Protein AF-A0A9N9R2M4-F1 (afdb_monomer)

Radius of gyration: 38.66 Å; Cα contacts (8 Å, |Δi|>4): 227; chains: 1; bounding box: 104×127×70 Å

Foldseek 3Di:
DCCLPPNADDPVVVVPVDQPCVPPNDCVVPVPDDPVVVVVVSVVVSVVRNVCHPPDSVRVVVVVCVVQVVDPLRQWDWDFWQKPDPPTGTWIWTQDLQATFTADPPPRHTPDGAGLVQFDDWADDPQWIWTWGHDPDPPDDTDIITIHDHPVVRVVVVVSSVVSNVVVVVVPDPDDPPPDPPPPPDDDDDDDDDDDDDDDDDDDDDDDDDDDDDDDDDDDDDDDDDDDDDDDDDPDPDDDDDDDDDDDDDDDDDDDDDDDDDDDDDDDDDDDDDDDDDDDDDDDD

Mean predicted aligned error: 19.37 Å

pLDDT: mean 70.03, std 27.32, range [25.38, 98.38]

Organism: NCBI:txid40085

Structure (mmCIF, N/CA/C/O backbone):
data_AF-A0A9N9R2M4-F1
#
_entry.id   AF-A0A9N9R2M4-F1
#
loop_
_atom_site.group_PDB
_atom_site.id
_atom_site.type_symbol
_atom_site.label_atom_id
_atom_site.label_alt_id
_atom_site.label_comp_id
_atom_site.label_asym_id
_atom_site.label_entity_id
_atom_site.label_seq_id
_atom_site.pdbx_PDB_ins_code
_atom_site.Cartn_x
_atom_site.Cartn_y
_atom_site.Cartn_z
_atom_site.occupancy
_atom_site.B_iso_or_equiv
_atom_site.auth_seq_id
_atom_site.auth_comp_id
_atom_site.auth_asym_id
_atom_site.auth_atom_id
_atom_site.pdbx_PDB_model_num
ATOM 1 N N . MET A 1 1 ? 8.525 -5.476 -17.421 1.00 86.44 1 MET A N 1
ATOM 2 C CA . MET A 1 1 ? 7.282 -6.134 -17.873 1.00 86.44 1 MET A CA 1
ATOM 3 C C . MET A 1 1 ? 7.315 -6.443 -19.360 1.00 86.44 1 MET A C 1
ATOM 5 O O . MET A 1 1 ? 7.273 -7.620 -19.662 1.00 86.44 1 MET A O 1
ATOM 9 N N . ALA A 1 2 ? 7.507 -5.470 -20.261 1.00 90.06 2 ALA A N 1
ATOM 10 C CA . ALA A 1 2 ? 7.595 -5.737 -21.708 1.00 90.06 2 ALA A CA 1
ATOM 11 C C . ALA A 1 2 ? 8.578 -6.868 -22.082 1.00 90.06 2 ALA A C 1
ATOM 13 O O . ALA A 1 2 ? 8.186 -7.807 -22.757 1.00 90.06 2 ALA A O 1
ATOM 14 N N . GLN A 1 3 ? 9.799 -6.847 -21.536 1.00 92.69 3 GLN A N 1
ATOM 15 C CA . GLN A 1 3 ? 10.787 -7.919 -21.734 1.00 92.69 3 GLN A CA 1
ATOM 16 C C . GLN A 1 3 ? 10.328 -9.302 -21.231 1.00 92.69 3 GLN A C 1
ATOM 18 O O . GLN A 1 3 ? 10.695 -10.315 -21.810 1.00 92.69 3 GLN A O 1
ATOM 23 N N . LEU A 1 4 ? 9.546 -9.357 -20.146 1.00 91.94 4 LEU A N 1
ATOM 24 C CA . LEU A 1 4 ? 9.047 -10.621 -19.584 1.00 91.94 4 LEU A CA 1
ATOM 25 C C . LEU A 1 4 ? 7.916 -11.216 -20.427 1.00 91.94 4 LEU A C 1
ATOM 27 O O . LEU A 1 4 ? 7.805 -12.431 -20.509 1.00 91.94 4 LEU A O 1
ATOM 31 N N . ASP A 1 5 ? 7.082 -10.354 -21.007 1.00 89.69 5 ASP A N 1
ATOM 32 C CA . ASP A 1 5 ? 5.879 -10.736 -21.750 1.00 89.69 5 ASP A CA 1
ATOM 33 C C . ASP A 1 5 ? 6.174 -10.994 -23.236 1.00 89.69 5 ASP A C 1
ATOM 35 O O . ASP A 1 5 ? 5.707 -11.964 -23.821 1.00 89.69 5 ASP A O 1
ATOM 39 N N . MET A 1 6 ? 6.995 -10.138 -23.847 1.00 89.19 6 MET A N 1
ATOM 40 C CA . MET A 1 6 ? 7.230 -10.112 -25.296 1.00 89.19 6 MET A CA 1
ATOM 41 C C . MET A 1 6 ? 8.669 -10.474 -25.692 1.00 89.19 6 MET A C 1
ATOM 43 O O . MET A 1 6 ? 8.982 -10.503 -26.881 1.00 89.19 6 MET A O 1
ATOM 47 N N . GLY A 1 7 ? 9.554 -10.740 -24.725 1.00 89.12 7 GLY A N 1
ATOM 48 C CA . GLY A 1 7 ? 10.964 -11.037 -24.983 1.00 89.12 7 GLY A CA 1
ATOM 49 C C . GLY A 1 7 ? 11.765 -9.821 -25.453 1.00 89.12 7 GLY A C 1
ATOM 50 O O . GLY A 1 7 ? 11.421 -8.677 -25.149 1.00 89.12 7 GLY A O 1
ATOM 51 N N . ASP A 1 8 ? 12.858 -10.072 -26.175 1.00 90.19 8 ASP A N 1
ATOM 52 C CA . ASP A 1 8 ? 13.742 -9.024 -26.688 1.00 90.19 8 ASP A CA 1
ATOM 53 C C . ASP A 1 8 ? 13.010 -8.067 -27.638 1.00 90.19 8 ASP A C 1
ATOM 55 O O . ASP A 1 8 ? 12.239 -8.470 -28.512 1.00 90.19 8 ASP A O 1
ATOM 59 N N . TYR A 1 9 ? 13.318 -6.775 -27.513 1.00 85.75 9 TYR A N 1
ATOM 60 C CA . TYR A 1 9 ? 12.831 -5.785 -28.463 1.00 85.75 9 TYR A CA 1
ATOM 61 C C . TYR A 1 9 ? 13.362 -6.075 -29.878 1.00 85.75 9 TYR A C 1
ATOM 63 O O . TYR A 1 9 ? 14.575 -6.119 -30.109 1.00 85.75 9 TYR A O 1
ATOM 71 N N . ALA A 1 10 ? 12.444 -6.190 -30.836 1.00 81.12 10 ALA A N 1
ATOM 72 C CA . ALA A 1 10 ? 12.726 -6.238 -32.264 1.00 81.12 10 ALA A CA 1
ATOM 73 C C . ALA A 1 10 ? 11.937 -5.125 -32.964 1.00 81.12 10 ALA A C 1
ATOM 75 O O . ALA A 1 10 ? 10.758 -4.925 -32.684 1.00 81.12 10 ALA A O 1
ATOM 76 N N . SER A 1 11 ? 12.556 -4.411 -33.904 1.00 66.56 11 SER A N 1
ATOM 77 C CA . SER A 1 11 ? 11.875 -3.375 -34.699 1.00 66.56 11 SER A CA 1
ATOM 78 C C . SER A 1 11 ? 10.707 -3.931 -35.527 1.00 66.56 11 SER A C 1
ATOM 80 O O . SER A 1 11 ? 9.770 -3.197 -35.834 1.00 66.56 11 SER A O 1
ATOM 82 N N . THR A 1 12 ? 10.725 -5.234 -35.825 1.00 58.22 12 THR A N 1
ATOM 83 C CA . THR A 1 12 ? 9.660 -5.992 -36.503 1.00 58.22 12 THR A CA 1
ATOM 84 C C . THR A 1 12 ? 8.526 -6.443 -35.572 1.00 58.22 12 THR A C 1
ATOM 86 O O . THR A 1 12 ? 7.454 -6.797 -36.056 1.00 58.22 12 THR A O 1
ATOM 89 N N . ASN A 1 13 ? 8.707 -6.371 -34.244 1.00 52.78 13 ASN A N 1
ATOM 90 C CA . ASN A 1 13 ? 7.651 -6.621 -33.246 1.00 52.78 13 ASN A CA 1
ATOM 91 C C . ASN A 1 13 ? 6.625 -5.470 -33.158 1.00 52.78 13 ASN A C 1
ATOM 93 O O . ASN A 1 13 ? 5.712 -5.497 -32.334 1.00 52.78 13 ASN A O 1
ATOM 97 N N . SER A 1 14 ? 6.722 -4.490 -34.061 1.00 50.97 14 SER A N 1
ATOM 98 C CA . SER A 1 14 ? 5.674 -3.511 -34.374 1.00 50.97 14 SER A CA 1
ATOM 99 C C . SER A 1 14 ? 4.365 -4.151 -34.874 1.00 50.97 14 SER A C 1
ATOM 101 O O . SER A 1 14 ? 3.356 -3.463 -34.968 1.00 50.97 14 SER A O 1
ATOM 103 N N . GLN A 1 15 ? 4.347 -5.472 -35.108 1.00 48.88 15 GLN A N 1
ATOM 104 C CA . GLN A 1 15 ? 3.138 -6.297 -35.270 1.00 48.88 15 GLN A CA 1
ATOM 105 C C . GLN A 1 15 ? 2.166 -6.197 -34.081 1.00 48.88 15 GLN A C 1
ATOM 107 O O . GLN A 1 15 ? 0.977 -6.484 -34.226 1.00 48.88 15 GLN A O 1
ATOM 112 N N . HIS A 1 16 ? 2.636 -5.783 -32.899 1.00 54.56 16 HIS A N 1
ATOM 113 C CA . HIS A 1 16 ? 1.730 -5.480 -31.802 1.00 54.56 16 HIS A CA 1
ATOM 114 C C . HIS A 1 16 ? 1.118 -4.085 -31.994 1.00 54.56 16 HIS A C 1
ATOM 116 O O . HIS A 1 16 ? 1.682 -3.085 -31.561 1.00 54.56 16 HIS A O 1
ATOM 122 N N . ASN A 1 17 ? -0.054 -4.028 -32.636 1.00 56.88 17 ASN A N 1
ATOM 123 C CA . ASN A 1 17 ? -0.798 -2.809 -33.005 1.00 56.88 17 ASN A CA 1
ATOM 124 C C . ASN A 1 17 ? -1.173 -1.856 -31.840 1.00 56.88 17 ASN A C 1
ATOM 126 O O . ASN A 1 17 ? -1.903 -0.893 -32.068 1.00 56.88 17 ASN A O 1
ATOM 130 N N . GLN A 1 18 ? -0.738 -2.101 -30.596 1.00 73.19 18 GLN A N 1
ATOM 131 C CA . GLN A 1 18 ? -1.038 -1.228 -29.455 1.00 73.19 18 GLN A CA 1
ATOM 132 C C . GLN A 1 18 ? 0.228 -0.573 -28.879 1.00 73.19 18 GLN A C 1
ATOM 134 O O . GLN A 1 18 ? 1.212 -1.280 -28.641 1.00 73.19 18 GLN A O 1
ATOM 139 N N . PRO A 1 19 ? 0.188 0.740 -28.573 1.00 84.94 19 PRO A N 1
ATOM 140 C CA . PRO A 1 19 ? 1.288 1.457 -27.924 1.00 84.94 19 PRO A CA 1
ATOM 141 C C . PRO A 1 19 ? 1.726 0.810 -26.594 1.00 84.94 19 PRO A C 1
ATOM 143 O O . PRO A 1 19 ? 0.900 0.248 -25.863 1.00 84.94 19 PRO A O 1
ATOM 146 N N . LEU A 1 20 ? 3.017 0.889 -26.240 1.00 88.62 20 LEU A N 1
ATOM 147 C CA . LEU A 1 20 ? 3.560 0.234 -25.041 1.00 88.62 20 LEU A CA 1
ATOM 148 C C . LEU A 1 20 ? 2.944 0.795 -23.763 1.00 88.62 20 LEU A C 1
ATOM 150 O O . LEU A 1 20 ? 2.668 0.037 -22.833 1.00 88.62 20 LEU A O 1
ATOM 154 N N . ALA A 1 21 ? 2.688 2.100 -23.718 1.00 90.50 21 ALA A N 1
ATOM 155 C CA . ALA A 1 21 ? 2.050 2.765 -22.594 1.00 90.50 21 ALA A CA 1
ATOM 156 C C . ALA A 1 21 ? 0.606 2.291 -22.396 1.00 90.50 21 ALA A C 1
ATOM 158 O O . ALA A 1 21 ? 0.100 2.312 -21.276 1.00 90.50 21 ALA A O 1
ATOM 159 N N . HIS A 1 22 ? -0.064 1.796 -23.440 1.00 89.44 22 HIS A N 1
ATOM 160 C CA . HIS A 1 22 ? -1.390 1.207 -23.272 1.00 89.44 22 HIS A CA 1
ATOM 161 C C . HIS A 1 22 ? -1.338 -0.095 -22.459 1.00 89.44 22 HIS A C 1
ATOM 163 O O . HIS A 1 22 ? -2.247 -0.360 -21.674 1.00 89.44 22 HIS A O 1
ATOM 169 N N . ARG A 1 23 ? -0.270 -0.887 -22.623 1.00 90.31 23 ARG A N 1
ATOM 170 C CA . ARG A 1 23 ? -0.096 -2.190 -21.959 1.00 90.31 23 ARG A CA 1
ATOM 171 C C . ARG A 1 23 ? 0.656 -2.125 -20.634 1.00 90.31 23 ARG A C 1
ATOM 173 O O . ARG A 1 23 ? 0.296 -2.821 -19.692 1.00 90.31 23 ARG A O 1
ATOM 180 N N . PHE A 1 24 ? 1.724 -1.337 -20.569 1.00 92.12 24 PHE A N 1
ATOM 181 C CA . PHE A 1 24 ? 2.709 -1.402 -19.484 1.00 92.12 24 PHE A CA 1
ATOM 182 C C . PHE A 1 24 ? 2.784 -0.128 -18.647 1.00 92.12 24 PHE A C 1
ATOM 184 O O . PHE A 1 24 ? 3.629 -0.044 -17.754 1.00 92.12 24 PHE A O 1
ATOM 191 N N . TYR A 1 25 ? 1.912 0.849 -18.908 1.00 93.19 25 TYR A N 1
ATOM 192 C CA . TYR A 1 25 ? 1.845 2.089 -18.147 1.00 93.19 25 TYR A CA 1
ATOM 193 C C . TYR A 1 25 ? 0.453 2.273 -17.520 1.00 93.19 25 TYR A C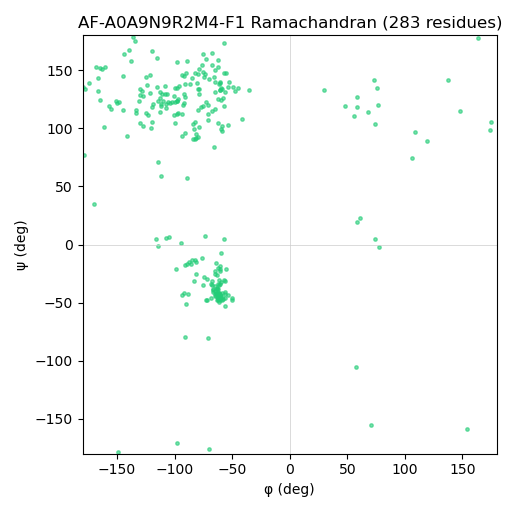 1
ATOM 195 O O . TYR A 1 25 ? -0.560 2.130 -18.211 1.00 93.19 25 TYR A O 1
ATOM 203 N N . PRO A 1 26 ? 0.359 2.570 -16.210 1.00 93.19 26 PRO A N 1
ATOM 204 C CA . PRO A 1 26 ? -0.930 2.674 -15.533 1.00 93.19 26 PRO A CA 1
ATOM 205 C C . PRO A 1 26 ? -1.848 3.731 -16.155 1.00 93.19 26 PRO A C 1
ATOM 207 O O . PRO A 1 26 ? -1.442 4.876 -16.355 1.00 93.19 26 PRO A O 1
ATOM 210 N N . TYR A 1 27 ? -3.121 3.373 -16.372 1.00 92.25 27 TYR A N 1
ATOM 211 C CA . TYR A 1 27 ? -4.128 4.265 -16.965 1.00 92.25 27 TYR A CA 1
ATOM 212 C C . TYR A 1 27 ? -4.187 5.637 -16.279 1.00 92.25 27 TYR A C 1
ATOM 214 O O . TYR A 1 27 ? -4.154 6.663 -16.954 1.00 92.25 27 TYR A O 1
ATOM 222 N N . ARG A 1 28 ? -4.197 5.653 -14.939 1.00 91.19 28 ARG A N 1
ATOM 223 C CA . ARG A 1 28 ? -4.286 6.884 -14.137 1.00 91.19 28 ARG A CA 1
ATOM 224 C C . ARG A 1 28 ? -3.175 7.894 -14.440 1.00 91.19 28 ARG A C 1
ATOM 226 O O . ARG A 1 28 ? -3.428 9.085 -14.346 1.00 91.19 28 ARG A O 1
ATOM 233 N N . TYR A 1 29 ? -1.985 7.435 -14.826 1.00 91.62 29 TYR A N 1
ATOM 234 C CA . TYR A 1 29 ? -0.861 8.319 -15.145 1.00 91.62 29 TYR A CA 1
ATOM 235 C C . TYR A 1 29 ? -0.823 8.755 -16.607 1.00 91.62 29 TYR A C 1
ATOM 237 O O . TYR A 1 29 ? -0.140 9.719 -16.917 1.00 91.62 29 TYR A O 1
ATOM 245 N N . ARG A 1 30 ? -1.550 8.076 -17.504 1.00 93.00 30 ARG A N 1
ATOM 246 C CA . ARG A 1 30 ? -1.661 8.485 -18.915 1.00 93.00 30 ARG A CA 1
ATOM 247 C C . ARG A 1 30 ? -2.933 9.256 -19.248 1.00 93.00 30 ARG A C 1
ATOM 249 O O . ARG A 1 30 ? -2.955 9.936 -20.261 1.00 93.00 30 ARG A O 1
ATOM 256 N N . ALA A 1 31 ? -3.988 9.149 -18.439 1.00 92.06 31 ALA A N 1
ATOM 257 C CA . ALA A 1 31 ? -5.292 9.743 -18.744 1.00 92.06 31 ALA A CA 1
ATOM 258 C C . ALA A 1 31 ? -5.275 11.282 -18.838 1.00 92.06 31 ALA A C 1
ATOM 260 O O . ALA A 1 31 ? -6.114 11.842 -19.533 1.00 92.06 31 ALA A O 1
ATOM 261 N N . GLY A 1 32 ? -4.337 11.948 -18.155 1.00 90.25 32 GLY A N 1
ATOM 262 C CA . GLY A 1 32 ? -4.189 13.408 -18.163 1.00 90.25 32 GLY A CA 1
ATOM 263 C C . GLY A 1 32 ? -3.023 13.938 -19.001 1.00 90.25 32 GLY A C 1
ATOM 264 O O . GLY A 1 32 ? -2.740 15.126 -18.916 1.00 90.25 32 GLY A O 1
ATOM 265 N N . LEU A 1 33 ? -2.326 13.083 -19.756 1.00 94.38 33 LEU A N 1
ATOM 266 C CA . LEU A 1 33 ? -1.173 13.499 -20.559 1.00 94.38 33 LEU A CA 1
ATOM 267 C C . LEU A 1 33 ? -1.612 14.036 -21.921 1.00 94.38 33 LEU A C 1
ATOM 269 O O . LEU A 1 33 ? -2.520 13.500 -22.559 1.00 94.38 33 LEU A O 1
ATOM 273 N N . SER A 1 34 ? -0.909 15.058 -22.396 1.00 95.19 34 SER A N 1
ATOM 274 C CA . SER A 1 34 ? -0.965 15.493 -23.788 1.00 95.19 34 SER A CA 1
ATOM 275 C C . SER A 1 34 ? -0.362 14.438 -24.728 1.00 95.19 34 SER A C 1
ATOM 277 O O . SER A 1 34 ? 0.366 13.532 -24.315 1.00 95.19 34 SER A O 1
ATOM 279 N N . ASN A 1 35 ? -0.636 14.562 -26.030 1.00 92.38 35 ASN A N 1
ATOM 280 C CA . ASN A 1 35 ? -0.075 13.651 -27.034 1.00 92.38 35 ASN A CA 1
ATOM 281 C C . ASN A 1 35 ? 1.462 13.672 -27.066 1.00 92.38 35 ASN A C 1
ATOM 283 O O . ASN A 1 35 ? 2.069 12.640 -27.347 1.00 92.38 35 ASN A O 1
ATOM 287 N N . GLU A 1 36 ? 2.081 14.819 -26.779 1.00 95.31 36 GLU A N 1
ATOM 288 C CA . GLU A 1 36 ? 3.541 14.949 -26.749 1.00 95.31 36 GLU A CA 1
ATOM 289 C C . GLU A 1 36 ? 4.136 14.231 -25.534 1.00 95.31 36 GLU A C 1
ATOM 291 O O . GLU A 1 36 ? 5.013 13.383 -25.677 1.00 95.31 36 GLU A O 1
ATOM 296 N N . GLU A 1 37 ? 3.575 14.452 -24.345 1.00 95.81 37 GLU A N 1
ATOM 297 C CA . GLU A 1 37 ? 4.006 13.748 -23.131 1.00 95.81 37 GLU A CA 1
ATOM 298 C C . GLU A 1 37 ? 3.804 12.231 -23.246 1.00 95.81 37 GLU A C 1
ATOM 300 O O . GLU A 1 37 ? 4.611 11.443 -22.748 1.00 95.81 37 GLU A O 1
ATOM 305 N N . LEU A 1 38 ? 2.743 11.795 -23.930 1.00 94.00 38 LEU A N 1
ATOM 306 C CA . LEU A 1 38 ? 2.509 10.378 -24.187 1.00 94.00 38 LEU A CA 1
ATOM 307 C C . LEU A 1 38 ? 3.573 9.791 -25.127 1.00 94.00 38 LEU A C 1
ATOM 309 O O . LEU A 1 38 ? 4.043 8.679 -24.878 1.00 94.00 38 LEU A O 1
ATOM 313 N N . ARG A 1 39 ? 4.008 10.531 -26.158 1.00 93.12 39 ARG A N 1
ATOM 314 C CA . ARG A 1 39 ? 5.136 10.127 -27.018 1.00 93.12 39 ARG A CA 1
ATOM 315 C C . ARG A 1 39 ? 6.441 10.023 -26.233 1.00 93.12 39 ARG A C 1
ATOM 317 O O . ARG A 1 39 ? 7.162 9.040 -26.403 1.00 93.12 39 ARG A O 1
ATOM 324 N N . ASP A 1 40 ? 6.701 10.958 -25.326 1.00 95.31 40 ASP A N 1
ATOM 325 C CA . ASP A 1 40 ? 7.867 10.902 -24.439 1.00 95.31 40 ASP A CA 1
ATOM 326 C C . ASP A 1 40 ? 7.848 9.666 -23.532 1.00 95.31 40 ASP A C 1
ATOM 328 O O . ASP A 1 40 ? 8.880 9.022 -23.316 1.00 95.31 40 ASP A O 1
ATOM 332 N N . VAL A 1 41 ? 6.682 9.314 -22.981 1.00 94.75 41 VAL A N 1
ATOM 333 C CA . VAL A 1 41 ? 6.513 8.099 -22.170 1.00 94.75 41 VAL A CA 1
ATOM 334 C C . VAL A 1 41 ? 6.760 6.847 -23.012 1.00 94.75 41 VAL A C 1
ATOM 336 O O . VAL A 1 41 ? 7.483 5.955 -22.564 1.00 94.75 41 VAL A O 1
ATOM 339 N N . GLU A 1 42 ? 6.218 6.780 -24.228 1.00 93.12 42 GLU A N 1
ATOM 340 C CA . GLU A 1 42 ? 6.457 5.677 -25.169 1.00 93.12 42 GLU A CA 1
ATOM 341 C C . GLU A 1 42 ? 7.948 5.502 -25.485 1.00 93.12 42 GLU A C 1
ATOM 343 O O . GLU A 1 42 ? 8.471 4.387 -25.412 1.00 93.12 42 GLU A O 1
ATOM 348 N N . GLU A 1 43 ? 8.657 6.595 -25.779 1.00 93.69 43 GLU A N 1
ATOM 349 C CA . GLU A 1 43 ? 10.097 6.563 -26.049 1.00 93.69 43 GLU A CA 1
ATOM 350 C C . GLU A 1 43 ? 10.884 6.070 -24.832 1.00 93.69 43 GLU A C 1
ATOM 352 O O . GLU A 1 43 ? 11.721 5.170 -24.938 1.00 93.69 43 GLU A O 1
ATOM 357 N N . LYS A 1 44 ? 10.575 6.594 -23.639 1.00 94.88 44 LYS A N 1
ATOM 358 C CA . LYS A 1 44 ? 11.216 6.167 -22.387 1.00 94.88 44 LYS A CA 1
ATOM 359 C C . LYS A 1 44 ? 10.979 4.682 -22.118 1.00 94.88 44 LYS A C 1
ATOM 361 O O . LYS A 1 44 ? 11.920 3.973 -21.754 1.00 94.88 44 LYS A O 1
ATOM 366 N N . LEU A 1 45 ? 9.754 4.190 -22.313 1.00 94.25 45 LEU A N 1
ATOM 367 C CA . LEU A 1 45 ? 9.424 2.770 -22.158 1.00 94.25 45 LEU A CA 1
ATOM 368 C C . LEU A 1 45 ? 10.202 1.906 -23.152 1.00 94.25 45 LEU A C 1
ATOM 370 O O . LEU A 1 45 ? 10.785 0.895 -22.753 1.00 94.25 45 LEU A O 1
ATOM 374 N N . ARG A 1 46 ? 10.264 2.322 -24.420 1.00 92.56 46 ARG A N 1
ATOM 375 C CA . ARG A 1 46 ? 11.002 1.611 -25.467 1.00 92.56 46 ARG A CA 1
ATOM 376 C C . ARG A 1 46 ? 12.496 1.568 -25.175 1.00 92.56 46 ARG A C 1
ATOM 378 O O . ARG A 1 46 ? 13.089 0.494 -25.209 1.00 92.56 46 ARG A O 1
ATOM 385 N N . SER A 1 47 ? 13.089 2.702 -24.814 1.00 94.44 47 SER A N 1
ATOM 386 C CA . SER A 1 47 ? 14.499 2.804 -24.431 1.00 94.44 47 SER A CA 1
ATOM 387 C C . SER A 1 47 ? 14.837 1.860 -23.269 1.00 94.44 47 SER A C 1
ATOM 389 O O . SER A 1 47 ? 15.799 1.092 -23.337 1.00 94.44 47 SER A O 1
ATOM 391 N N . LYS A 1 48 ? 13.992 1.826 -22.226 1.00 94.62 48 LYS A N 1
ATOM 392 C CA . LYS A 1 48 ? 14.156 0.893 -21.099 1.00 94.62 48 LYS A CA 1
ATOM 393 C C . LYS A 1 48 ? 14.003 -0.569 -21.513 1.00 94.62 48 LYS A C 1
ATOM 395 O O . LYS A 1 48 ? 14.710 -1.409 -20.965 1.00 94.62 48 LYS A O 1
ATOM 400 N N . TRP A 1 49 ? 13.112 -0.885 -22.451 1.00 94.12 49 TRP A N 1
ATOM 401 C CA . TRP A 1 49 ? 12.957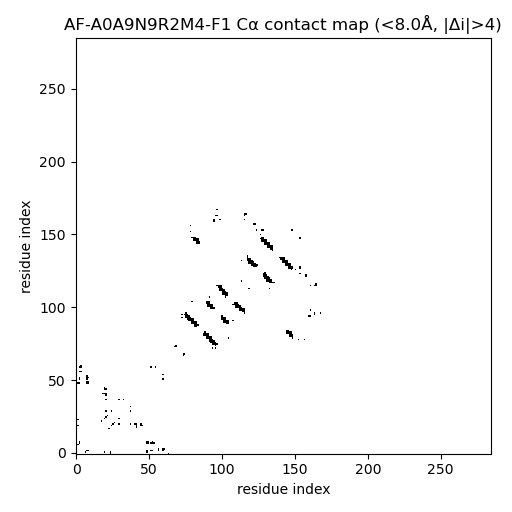 -2.247 -22.960 1.00 94.12 49 TRP A CA 1
ATOM 402 C C . TRP A 1 49 ? 14.186 -2.688 -23.766 1.00 94.12 49 TRP A C 1
ATOM 404 O O . TRP A 1 49 ? 14.743 -3.746 -23.486 1.00 94.12 49 TRP A O 1
ATOM 414 N N . ILE A 1 50 ? 14.690 -1.844 -24.671 1.00 94.19 50 ILE A N 1
ATOM 415 C CA . ILE A 1 50 ? 15.918 -2.108 -25.439 1.00 94.19 50 ILE A CA 1
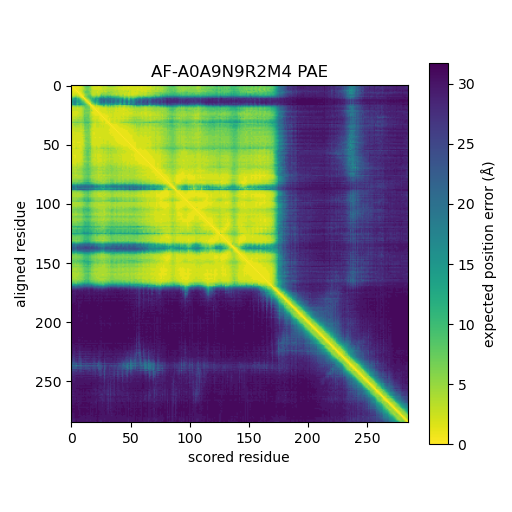ATOM 416 C C . ILE A 1 50 ? 17.109 -2.380 -24.509 1.00 94.19 50 ILE A C 1
ATOM 418 O O . ILE A 1 50 ? 17.883 -3.304 -24.752 1.00 94.19 50 ILE A O 1
ATOM 422 N N . ALA A 1 51 ? 17.234 -1.632 -23.409 1.00 95.19 51 ALA A N 1
ATOM 423 C CA . ALA A 1 51 ? 18.308 -1.816 -22.431 1.00 95.19 51 ALA A CA 1
ATOM 424 C C . ALA A 1 51 ? 18.277 -3.176 -21.697 1.00 95.19 51 ALA A C 1
ATOM 426 O O . ALA A 1 51 ? 19.267 -3.559 -21.072 1.00 95.19 51 ALA A O 1
ATOM 427 N N . LEU A 1 52 ? 17.157 -3.905 -21.751 1.00 95.06 52 LEU A N 1
ATOM 428 C CA . LEU A 1 52 ? 17.004 -5.237 -21.158 1.00 95.06 52 LEU A CA 1
ATOM 429 C C . LEU A 1 52 ? 17.277 -6.379 -22.149 1.00 95.06 52 LEU A C 1
ATOM 431 O O . LEU A 1 52 ? 17.164 -7.541 -21.760 1.00 95.06 52 LEU A O 1
ATOM 435 N N . LYS A 1 53 ? 17.649 -6.075 -23.398 1.00 93.94 53 LYS A N 1
ATOM 436 C CA . LYS A 1 53 ? 17.926 -7.082 -24.426 1.00 93.94 53 LYS A CA 1
ATOM 437 C C . LYS A 1 53 ? 18.958 -8.115 -23.957 1.00 93.94 53 LYS A C 1
ATOM 439 O O . LYS A 1 53 ? 19.983 -7.760 -23.371 1.00 93.94 53 LYS A O 1
ATOM 444 N N . GLY A 1 54 ? 18.691 -9.391 -24.229 1.00 94.25 54 GLY A N 1
ATOM 445 C CA . GLY A 1 54 ? 19.557 -10.512 -23.859 1.00 94.25 54 GLY A CA 1
ATOM 446 C C . GLY A 1 54 ? 19.529 -10.872 -22.369 1.00 94.25 54 GLY A C 1
ATOM 447 O O . GLY A 1 54 ? 20.291 -11.737 -21.936 1.00 94.25 54 GLY A O 1
ATOM 448 N N . ARG A 1 55 ? 18.671 -10.234 -21.559 1.00 96.19 55 ARG A N 1
ATOM 449 C CA . ARG A 1 55 ? 18.439 -10.649 -20.170 1.00 96.19 55 ARG A CA 1
ATOM 450 C C . ARG A 1 55 ? 17.482 -11.832 -20.132 1.00 96.19 55 ARG A C 1
ATOM 452 O O . ARG A 1 55 ? 16.428 -11.811 -20.763 1.00 96.19 55 ARG A O 1
ATOM 459 N N . SER A 1 56 ? 17.839 -12.835 -19.333 1.00 96.00 56 SER A N 1
ATOM 460 C CA . SER A 1 56 ? 16.976 -13.987 -19.074 1.00 96.00 56 SER A CA 1
ATOM 461 C C . SER A 1 56 ? 15.676 -13.566 -18.377 1.00 96.00 56 SER A C 1
ATOM 463 O O . SER A 1 56 ? 15.616 -12.529 -17.705 1.00 96.00 56 SER A O 1
ATOM 465 N N . THR A 1 57 ? 14.637 -14.398 -18.470 1.00 95.19 57 THR A N 1
ATOM 466 C CA . THR A 1 57 ? 13.386 -14.194 -17.721 1.00 95.19 57 THR A CA 1
ATOM 467 C C . THR A 1 57 ? 13.652 -14.106 -16.217 1.00 95.19 57 THR A C 1
ATOM 469 O O . THR A 1 57 ? 13.140 -13.204 -15.557 1.00 95.19 57 THR A O 1
ATOM 472 N N . ALA A 1 58 ? 14.518 -14.972 -15.679 1.00 96.31 58 ALA A N 1
ATOM 473 C CA . ALA A 1 58 ? 14.893 -14.966 -14.265 1.00 96.31 58 ALA A CA 1
ATOM 474 C C . ALA A 1 58 ? 15.570 -13.648 -13.847 1.00 96.31 58 ALA A C 1
ATOM 476 O O . ALA A 1 58 ? 15.226 -13.074 -12.811 1.00 96.31 58 ALA A O 1
ATOM 477 N N . ASP A 1 59 ? 16.473 -13.112 -14.674 1.00 97.12 59 ASP A N 1
ATOM 478 C CA . ASP A 1 59 ? 17.083 -11.804 -14.425 1.00 97.12 59 ASP A CA 1
ATOM 479 C C . ASP A 1 59 ? 16.064 -10.676 -14.474 1.00 97.12 59 ASP A C 1
ATOM 481 O O . ASP A 1 59 ? 16.097 -9.784 -13.631 1.00 97.12 59 ASP A O 1
ATOM 485 N N . CYS A 1 60 ? 15.140 -10.713 -15.431 1.00 96.38 60 CYS A N 1
ATOM 486 C CA . CYS A 1 60 ? 14.099 -9.702 -15.548 1.00 96.38 60 CYS A CA 1
ATOM 487 C C . CYS A 1 60 ? 13.151 -9.716 -14.340 1.00 96.38 60 CYS A C 1
ATOM 489 O O . CYS A 1 60 ? 12.811 -8.647 -13.831 1.00 96.38 60 CYS A O 1
ATOM 491 N N . VAL A 1 61 ? 12.784 -10.900 -13.831 1.00 96.69 61 VAL A N 1
ATOM 492 C CA . VAL A 1 61 ? 12.021 -11.052 -12.579 1.00 96.69 61 VAL A CA 1
ATOM 493 C C . VAL A 1 61 ? 12.819 -10.491 -11.404 1.00 96.69 61 VAL A C 1
ATOM 495 O O . VAL A 1 61 ? 12.302 -9.686 -10.630 1.00 96.69 61 VAL A O 1
ATOM 498 N N . ARG A 1 62 ? 14.105 -10.839 -11.291 1.00 96.25 62 ARG A N 1
ATOM 499 C CA . ARG A 1 62 ? 14.978 -10.333 -10.227 1.00 96.25 62 ARG A CA 1
ATOM 500 C C . ARG A 1 62 ? 15.114 -8.811 -10.286 1.00 96.25 62 ARG A C 1
ATOM 502 O O . ARG A 1 62 ? 15.040 -8.163 -9.245 1.00 96.25 62 ARG A O 1
ATOM 509 N N . ILE A 1 63 ? 15.314 -8.224 -11.465 1.00 95.56 63 ILE A N 1
ATOM 510 C CA . ILE A 1 63 ? 15.374 -6.767 -11.660 1.00 95.56 63 ILE A CA 1
ATOM 511 C C . ILE A 1 63 ? 14.050 -6.130 -11.231 1.00 95.56 63 ILE A C 1
ATOM 513 O O . ILE A 1 63 ? 14.067 -5.177 -10.456 1.00 95.56 63 ILE A O 1
ATOM 517 N N . TYR A 1 64 ? 12.917 -6.686 -11.668 1.00 95.00 64 TYR A N 1
ATOM 518 C CA . TYR A 1 64 ? 11.591 -6.199 -11.293 1.00 95.00 64 TYR A CA 1
ATOM 519 C C . TYR A 1 64 ? 11.409 -6.178 -9.770 1.00 95.00 64 TYR A C 1
ATOM 521 O O . TYR A 1 64 ? 11.159 -5.115 -9.203 1.00 95.00 64 TYR A O 1
ATOM 529 N N . LEU A 1 65 ? 11.663 -7.306 -9.099 1.00 95.56 65 LEU A N 1
ATOM 530 C CA . LEU A 1 65 ? 11.562 -7.417 -7.642 1.00 95.56 65 LEU A CA 1
ATOM 531 C C . LEU A 1 65 ? 12.555 -6.500 -6.903 1.00 95.56 65 LEU A C 1
ATOM 533 O O . LEU A 1 65 ? 12.232 -5.964 -5.845 1.00 95.56 65 LEU A O 1
ATOM 537 N N . ASN A 1 66 ? 13.761 -6.275 -7.446 1.00 95.56 66 ASN A N 1
ATOM 538 C CA . ASN A 1 66 ? 14.724 -5.308 -6.896 1.00 95.56 66 ASN A CA 1
ATOM 539 C C . ASN A 1 66 ? 14.197 -3.870 -6.925 1.00 95.56 66 ASN A C 1
ATOM 541 O O . ASN A 1 66 ? 14.474 -3.098 -6.006 1.00 95.56 66 ASN A O 1
ATOM 545 N N . CYS A 1 67 ? 13.486 -3.494 -7.985 1.00 94.38 67 CYS A N 1
ATOM 546 C CA . CYS A 1 67 ? 12.899 -2.168 -8.102 1.00 94.38 67 CYS A CA 1
ATOM 547 C C . CYS A 1 67 ? 11.695 -2.014 -7.169 1.00 94.38 67 CYS A C 1
ATOM 549 O O . CYS A 1 67 ? 11.625 -1.032 -6.432 1.00 94.38 67 CYS A O 1
ATOM 551 N N . THR A 1 68 ? 10.778 -2.984 -7.171 1.00 94.25 68 THR A N 1
ATOM 552 C CA . THR A 1 68 ? 9.522 -2.889 -6.416 1.00 94.25 68 THR A CA 1
ATOM 553 C C . THR A 1 68 ? 9.718 -3.012 -4.913 1.00 94.25 68 THR A C 1
ATOM 555 O O . THR A 1 68 ? 8.982 -2.371 -4.175 1.00 94.25 68 THR A O 1
ATOM 558 N N . ARG A 1 69 ? 10.733 -3.743 -4.426 1.00 94.62 69 ARG A N 1
ATOM 559 C CA . ARG A 1 69 ? 10.962 -3.867 -2.973 1.00 94.62 69 ARG A CA 1
ATOM 560 C C . ARG A 1 69 ? 11.280 -2.553 -2.264 1.00 94.62 69 ARG A C 1
ATOM 562 O O . ARG A 1 69 ? 11.204 -2.482 -1.048 1.00 94.62 69 ARG A O 1
ATOM 569 N N . LYS A 1 70 ? 11.721 -1.538 -3.014 1.00 93.94 70 LYS A N 1
ATOM 570 C CA . LYS A 1 70 ? 12.032 -0.212 -2.465 1.00 93.94 70 LYS A CA 1
ATOM 571 C C . LYS A 1 70 ? 10.768 0.597 -2.179 1.00 93.94 70 LYS A C 1
ATOM 573 O O . LYS A 1 70 ? 10.863 1.675 -1.603 1.00 93.94 70 LYS A O 1
ATOM 578 N N . TRP A 1 71 ? 9.614 0.137 -2.657 1.00 92.19 71 TRP A N 1
ATOM 579 C CA . TRP A 1 71 ? 8.360 0.851 -2.500 1.00 92.19 71 TRP A CA 1
ATOM 580 C C . TRP A 1 71 ? 7.797 0.592 -1.100 1.00 92.19 71 TRP A C 1
ATOM 582 O O . TRP A 1 71 ? 7.844 -0.550 -0.633 1.00 92.19 71 TRP A O 1
ATOM 592 N N . PRO A 1 72 ? 7.246 1.619 -0.431 1.00 91.69 72 PRO A N 1
ATOM 593 C CA . PRO A 1 72 ? 6.517 1.423 0.813 1.00 91.69 72 PRO A CA 1
ATOM 594 C C . PRO A 1 72 ? 5.425 0.368 0.639 1.00 91.69 72 PRO A C 1
ATOM 596 O O . PRO A 1 72 ? 4.748 0.339 -0.390 1.00 91.69 72 PRO A O 1
ATOM 599 N N . PHE A 1 73 ? 5.256 -0.483 1.651 1.00 93.19 73 PHE A N 1
ATOM 600 C CA . PHE A 1 73 ? 4.235 -1.537 1.664 1.00 93.19 73 PHE A CA 1
ATOM 601 C C . PHE A 1 73 ? 4.385 -2.570 0.535 1.00 93.19 73 PHE A C 1
ATOM 603 O O . PHE A 1 73 ? 3.421 -3.243 0.172 1.00 93.19 73 PHE A O 1
ATOM 610 N N . PHE A 1 74 ? 5.588 -2.727 -0.029 1.00 94.25 74 PHE A N 1
ATOM 611 C CA . PHE A 1 74 ? 5.865 -3.839 -0.930 1.00 94.25 74 PHE A CA 1
ATOM 612 C C . PHE A 1 74 ? 5.574 -5.175 -0.236 1.00 94.25 74 PHE A C 1
ATOM 614 O O . PHE A 1 74 ? 6.012 -5.409 0.886 1.00 94.25 74 PHE A O 1
ATOM 621 N N . GLY A 1 75 ? 4.827 -6.047 -0.915 1.00 94.50 75 GLY A N 1
ATOM 622 C CA . GLY A 1 75 ? 4.398 -7.331 -0.361 1.00 94.50 75 GLY A CA 1
ATOM 623 C C . GLY A 1 75 ? 3.231 -7.242 0.628 1.00 94.50 75 GLY A C 1
ATOM 624 O O . GLY A 1 75 ? 2.767 -8.284 1.079 1.00 94.50 75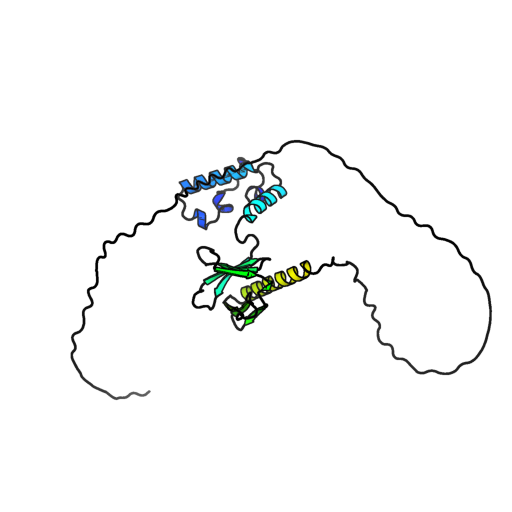 GLY A O 1
ATOM 625 N N . ALA A 1 76 ? 2.724 -6.044 0.939 1.00 97.38 76 ALA A N 1
ATOM 626 C CA . ALA A 1 76 ? 1.532 -5.890 1.763 1.00 97.38 76 ALA A CA 1
ATOM 627 C C . ALA A 1 76 ? 0.249 -6.062 0.938 1.00 97.38 76 ALA A C 1
ATOM 629 O O . ALA A 1 76 ? 0.169 -5.654 -0.225 1.00 97.38 76 ALA A O 1
ATOM 630 N N . THR A 1 77 ? -0.788 -6.599 1.575 1.00 98.06 77 THR A N 1
ATOM 631 C CA . THR A 1 77 ? -2.148 -6.625 1.024 1.00 98.06 77 THR A CA 1
ATOM 632 C C . THR A 1 77 ? -2.908 -5.393 1.502 1.00 98.06 77 THR A C 1
ATOM 634 O O . THR A 1 77 ? -2.910 -5.091 2.696 1.00 98.06 77 THR A O 1
ATOM 637 N N . LEU A 1 78 ? -3.542 -4.666 0.576 1.00 97.62 78 LEU A N 1
ATOM 638 C CA . LEU A 1 78 ? -4.258 -3.422 0.867 1.00 97.62 78 LEU A CA 1
ATOM 639 C C . LEU A 1 78 ? -5.772 -3.642 0.926 1.00 97.62 78 LEU A C 1
ATOM 641 O O . LEU A 1 78 ? -6.393 -4.022 -0.068 1.00 97.62 78 LEU A O 1
ATOM 645 N N . PHE A 1 79 ? -6.381 -3.295 2.058 1.00 97.81 79 PHE A N 1
ATOM 646 C CA . PHE A 1 79 ? -7.832 -3.266 2.227 1.00 97.81 79 PHE A CA 1
ATOM 647 C C . PHE A 1 79 ? -8.303 -1.826 2.385 1.00 97.81 79 PHE A C 1
ATOM 649 O O . PHE A 1 79 ? -7.930 -1.146 3.336 1.00 97.81 79 PHE A O 1
ATOM 656 N N . GLN A 1 80 ? -9.156 -1.355 1.477 1.00 97.19 80 GLN A N 1
ATOM 657 C CA . GLN A 1 80 ? -9.872 -0.102 1.695 1.00 97.19 80 GLN A CA 1
ATOM 658 C C . GLN A 1 80 ? -11.012 -0.364 2.675 1.00 97.19 80 GLN A C 1
ATOM 660 O O . GLN A 1 80 ? -11.901 -1.164 2.368 1.00 97.19 80 GLN A O 1
ATOM 665 N N . ALA A 1 81 ? -10.979 0.288 3.832 1.00 96.31 81 ALA A N 1
ATOM 666 C CA . ALA A 1 81 ? -11.908 0.031 4.921 1.00 96.31 81 ALA A CA 1
ATOM 667 C C . ALA A 1 81 ? -12.380 1.327 5.577 1.00 96.31 81 ALA A C 1
ATOM 669 O O . ALA A 1 81 ? -11.701 2.355 5.511 1.00 96.31 81 ALA A O 1
ATOM 670 N N . ARG A 1 82 ? -13.532 1.254 6.249 1.00 95.88 82 ARG A N 1
ATOM 671 C CA . ARG A 1 82 ? -14.008 2.342 7.100 1.00 95.88 82 ARG A CA 1
ATOM 672 C C . ARG A 1 82 ? -13.686 2.032 8.555 1.00 95.88 82 ARG A C 1
ATOM 674 O O . ARG A 1 82 ? -14.149 1.010 9.051 1.00 95.88 82 ARG A O 1
ATOM 681 N N . ILE A 1 83 ? -12.959 2.894 9.254 1.00 94.75 83 ILE A N 1
ATOM 682 C CA . ILE A 1 83 ? -12.793 2.751 10.707 1.00 94.75 83 ILE A CA 1
ATOM 683 C C . ILE A 1 83 ? -13.972 3.462 11.385 1.00 94.75 83 ILE A C 1
ATOM 685 O O . ILE A 1 83 ? -14.426 4.511 10.942 1.00 94.75 83 ILE A O 1
ATOM 689 N N . LYS A 1 84 ? -14.556 2.869 12.429 1.00 92.19 84 LYS A N 1
ATOM 690 C CA . LYS A 1 84 ? -15.625 3.502 13.220 1.00 92.19 84 LYS A CA 1
ATOM 691 C C . LYS A 1 84 ? -15.024 4.308 14.374 1.00 92.19 84 LYS A C 1
ATOM 693 O O . LYS A 1 84 ? -15.334 4.055 15.535 1.00 92.19 84 LYS A O 1
ATOM 698 N N . GLN A 1 85 ? -14.153 5.257 14.039 1.00 85.38 85 GLN A N 1
ATOM 699 C CA . GLN A 1 85 ? -13.593 6.248 14.960 1.00 85.38 85 GLN A CA 1
ATOM 700 C C . GLN A 1 85 ? -13.876 7.655 14.397 1.00 85.38 85 GLN A C 1
ATOM 702 O O . GLN A 1 85 ? -13.939 7.807 13.177 1.00 85.38 85 GLN A O 1
ATOM 707 N N . PRO A 1 86 ? -14.145 8.674 15.234 1.00 73.19 86 PRO A N 1
ATOM 708 C CA . PRO A 1 86 ? -14.636 9.977 14.763 1.00 73.19 86 PRO A CA 1
ATOM 709 C C . PRO A 1 86 ? -13.677 10.711 13.815 1.00 73.19 86 PRO A C 1
ATOM 711 O O . PRO A 1 86 ? -14.113 11.458 12.943 1.00 73.19 86 PRO A O 1
ATOM 714 N N . ASP A 1 87 ? -12.382 10.488 13.994 1.00 77.31 87 ASP A N 1
ATOM 715 C CA . ASP A 1 87 ? -11.254 11.077 13.275 1.00 77.31 87 ASP A CA 1
ATOM 716 C C . ASP A 1 87 ? -10.823 10.265 12.042 1.00 77.31 87 ASP A C 1
ATOM 718 O O . ASP A 1 87 ? -10.173 10.799 11.144 1.00 77.31 87 ASP A O 1
ATOM 722 N N . LEU A 1 88 ? -11.236 8.997 11.950 1.00 79.12 88 LEU A N 1
ATOM 723 C CA . LEU A 1 88 ? -10.878 8.091 10.862 1.00 79.12 88 LEU A CA 1
ATOM 724 C C . LEU A 1 88 ? -12.136 7.622 10.137 1.00 79.12 88 LEU A C 1
ATOM 726 O O . LEU A 1 88 ? -12.865 6.773 10.632 1.00 79.12 88 LEU A O 1
ATOM 730 N N . SER A 1 89 ? -12.393 8.149 8.937 1.00 82.88 89 SER A N 1
ATOM 731 C CA . SER A 1 89 ? -13.518 7.685 8.116 1.00 82.88 89 SER A CA 1
ATOM 732 C C . SER A 1 89 ? -13.089 6.553 7.186 1.00 82.88 89 SER A C 1
ATOM 734 O O . SER A 1 89 ? -13.334 5.393 7.493 1.00 82.88 89 SER A O 1
ATOM 736 N N . MET A 1 90 ? -12.437 6.864 6.068 1.00 94.94 90 MET A N 1
ATOM 737 C CA . MET A 1 90 ? -11.956 5.902 5.077 1.00 94.94 90 MET A CA 1
ATOM 738 C C . MET A 1 90 ? -10.434 5.869 5.062 1.00 94.94 90 MET A C 1
ATOM 740 O O . MET A 1 90 ? -9.788 6.910 4.970 1.00 94.94 90 MET A O 1
ATOM 744 N N . VAL A 1 91 ? -9.876 4.665 5.117 1.00 96.81 91 VAL A N 1
ATOM 745 C CA . VAL A 1 91 ? -8.433 4.423 5.200 1.00 96.81 91 VAL A CA 1
ATOM 746 C C . VAL A 1 91 ? -8.032 3.246 4.317 1.00 96.81 91 VAL A C 1
ATOM 748 O O . VAL A 1 91 ? -8.875 2.453 3.879 1.00 96.81 91 VAL A O 1
ATOM 751 N N . TRP A 1 92 ? -6.729 3.100 4.103 1.00 97.81 92 TRP A N 1
ATOM 752 C CA . TRP A 1 92 ? -6.147 1.834 3.674 1.00 97.81 92 TRP A CA 1
ATOM 753 C C . TRP A 1 92 ? -5.573 1.089 4.874 1.00 97.81 92 TRP A C 1
ATOM 755 O O . TRP A 1 92 ? -4.860 1.666 5.689 1.00 97.81 92 TRP A O 1
ATOM 765 N N . LEU A 1 93 ? -5.850 -0.207 4.958 1.00 98.00 93 LEU A N 1
ATOM 766 C CA . LEU A 1 93 ? -5.161 -1.130 5.849 1.00 98.00 93 LEU A CA 1
ATOM 767 C C . LEU A 1 93 ? -4.131 -1.892 5.021 1.00 98.00 93 LEU A C 1
ATOM 769 O O . LEU A 1 93 ? -4.505 -2.680 4.153 1.00 98.00 93 LEU A O 1
ATOM 773 N N . ALA A 1 94 ? -2.851 -1.641 5.274 1.00 98.38 94 ALA A N 1
ATOM 774 C CA . ALA A 1 94 ? -1.750 -2.401 4.703 1.00 98.38 94 ALA A CA 1
ATOM 775 C C . ALA A 1 94 ? -1.354 -3.514 5.669 1.00 98.38 94 ALA A C 1
ATOM 777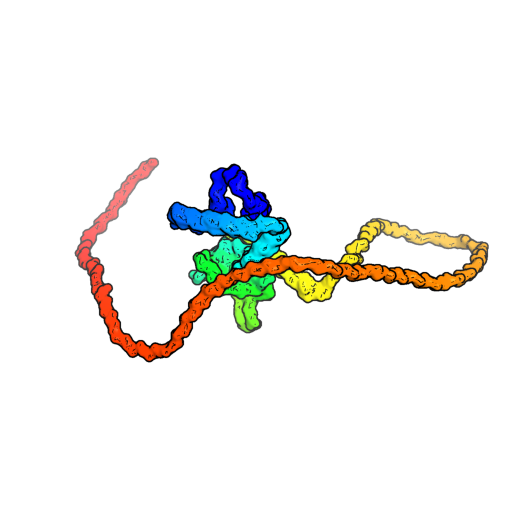 O O . ALA A 1 94 ? -0.851 -3.243 6.758 1.00 98.38 94 ALA A O 1
ATOM 778 N N . VAL A 1 95 ? -1.601 -4.758 5.270 1.00 98.25 95 VAL A N 1
ATOM 779 C CA . VAL A 1 95 ? -1.310 -5.950 6.072 1.00 98.25 95 VAL A CA 1
ATOM 780 C C . VAL A 1 95 ? -0.086 -6.645 5.500 1.00 98.25 95 VAL A C 1
ATOM 782 O O . VAL A 1 95 ? -0.083 -7.012 4.324 1.00 98.25 95 VAL A O 1
ATOM 785 N N . SER A 1 96 ? 0.938 -6.826 6.323 1.00 96.94 96 SER A N 1
ATOM 786 C CA . SER A 1 96 ? 2.174 -7.527 5.978 1.00 96.94 96 SER A CA 1
ATOM 787 C C . SER A 1 96 ? 2.593 -8.471 7.106 1.00 96.94 96 SER A C 1
ATOM 789 O O . SER A 1 96 ? 1.959 -8.533 8.160 1.00 96.94 96 SER A O 1
ATOM 791 N N . GLU A 1 97 ? 3.698 -9.182 6.896 1.00 94.69 97 GLU A N 1
ATOM 792 C CA . GLU A 1 97 ? 4.325 -10.027 7.917 1.00 94.69 97 GLU A CA 1
ATOM 793 C C . GLU A 1 97 ? 4.791 -9.259 9.166 1.00 94.69 97 GLU A C 1
ATOM 795 O O . GLU A 1 97 ? 4.985 -9.864 10.215 1.00 94.69 97 GLU A O 1
ATOM 800 N N . GLU A 1 98 ? 4.945 -7.935 9.080 1.00 93.81 98 GLU A N 1
ATOM 801 C CA . GLU A 1 98 ? 5.308 -7.092 10.225 1.00 93.81 98 GLU A CA 1
ATOM 802 C C . GLU A 1 98 ? 4.082 -6.716 11.074 1.00 93.81 98 GLU A C 1
ATOM 804 O O . GLU A 1 98 ? 4.186 -6.541 12.292 1.00 93.81 98 GLU A O 1
ATOM 809 N N . GLY A 1 99 ? 2.904 -6.587 10.453 1.00 96.12 99 GLY A N 1
ATOM 810 C CA . GLY A 1 99 ? 1.705 -6.110 11.131 1.00 96.12 99 GLY A CA 1
ATOM 811 C C . GLY A 1 99 ? 0.677 -5.450 10.224 1.00 96.12 99 GLY A C 1
ATOM 812 O O . GLY A 1 99 ? 0.634 -5.657 9.011 1.00 96.12 99 GLY A O 1
ATOM 813 N N . VAL A 1 100 ? -0.172 -4.635 10.847 1.00 97.75 100 VAL A N 1
ATOM 814 C CA . VAL A 1 100 ? -1.222 -3.856 10.190 1.00 97.75 100 VAL A CA 1
ATOM 815 C C . VAL A 1 100 ? -0.869 -2.379 10.287 1.00 97.75 100 VAL A C 1
ATOM 817 O O . VAL A 1 100 ? -0.733 -1.828 11.377 1.00 97.75 100 VAL A O 1
ATOM 820 N N . THR A 1 101 ? -0.733 -1.720 9.140 1.00 97.75 101 THR A N 1
ATOM 821 C CA . THR A 1 101 ? -0.523 -0.272 9.059 1.00 97.75 101 THR A CA 1
ATOM 822 C C . THR A 1 101 ? -1.781 0.411 8.542 1.00 97.75 101 THR A C 1
ATOM 824 O O . THR A 1 101 ? -2.313 0.032 7.500 1.00 97.75 101 THR A O 1
ATOM 827 N N . VAL A 1 102 ? -2.238 1.440 9.249 1.00 96.69 102 VAL A N 1
ATOM 828 C CA . VAL A 1 102 ? -3.347 2.302 8.833 1.00 96.69 102 VAL A CA 1
ATOM 829 C C . VAL A 1 102 ? -2.779 3.477 8.049 1.00 96.69 102 VAL A C 1
ATOM 831 O O . VAL A 1 102 ? -1.884 4.171 8.537 1.00 96.69 102 VAL A O 1
ATOM 834 N N . LEU A 1 103 ? -3.293 3.697 6.841 1.00 97.00 103 LEU A N 1
ATOM 835 C CA . LEU A 1 103 ? -2.856 4.762 5.945 1.00 97.00 103 LEU A CA 1
ATOM 836 C C . LEU A 1 103 ? -4.009 5.693 5.586 1.00 97.00 103 LEU A C 1
ATOM 838 O O . LEU A 1 103 ? -5.144 5.256 5.377 1.00 97.00 103 LEU A O 1
ATOM 842 N N . GLU A 1 104 ? -3.689 6.970 5.427 1.00 95.25 104 GLU A N 1
ATOM 843 C CA . GLU A 1 104 ? -4.615 7.950 4.876 1.00 95.25 104 GLU A CA 1
ATOM 844 C C . GLU A 1 104 ? -5.021 7.572 3.442 1.00 95.25 104 GLU A C 1
ATOM 846 O O . GLU A 1 104 ? -4.190 7.167 2.626 1.00 95.25 104 GLU A O 1
ATOM 851 N N . LEU A 1 105 ? -6.309 7.732 3.114 1.00 93.69 105 LEU A N 1
ATOM 852 C CA . LEU A 1 105 ? -6.875 7.282 1.840 1.00 93.69 105 LEU A CA 1
ATOM 853 C C . LEU A 1 105 ? -6.203 7.904 0.605 1.00 93.69 105 LEU A C 1
ATOM 855 O O . LEU A 1 105 ? -6.007 7.211 -0.395 1.00 93.69 105 LEU A O 1
ATOM 859 N N . ALA A 1 106 ? -5.909 9.207 0.659 1.00 92.12 106 ALA A N 1
ATOM 860 C CA . ALA A 1 106 ? -5.425 9.970 -0.489 1.00 92.12 106 ALA A CA 1
ATOM 861 C C . ALA A 1 106 ? -3.896 9.956 -0.602 1.00 92.12 106 ALA A C 1
ATOM 863 O O . ALA A 1 106 ? -3.361 9.645 -1.665 1.00 92.12 106 ALA A O 1
ATOM 864 N N . SER A 1 107 ? -3.195 10.288 0.485 1.00 93.56 107 SER A N 1
ATOM 865 C CA . SER A 1 107 ? -1.736 10.441 0.477 1.00 93.56 107 SER A CA 1
ATOM 866 C C . SER A 1 107 ? -0.978 9.127 0.684 1.00 93.56 107 SER A C 1
ATOM 868 O O . SER A 1 107 ? 0.218 9.074 0.404 1.00 93.56 107 SER A O 1
ATOM 870 N N . MET A 1 108 ? -1.648 8.079 1.187 1.00 94.62 108 MET A N 1
ATOM 871 C CA . MET A 1 108 ? -1.015 6.856 1.702 1.00 94.62 108 MET A CA 1
ATOM 872 C C . MET A 1 108 ? -0.033 7.125 2.861 1.00 94.62 108 MET A C 1
ATOM 874 O O . MET A 1 108 ? 0.820 6.284 3.155 1.00 94.62 108 MET A O 1
ATOM 878 N N . ALA A 1 109 ? -0.135 8.281 3.528 1.00 95.44 109 ALA A N 1
ATOM 879 C CA . ALA A 1 109 ? 0.647 8.596 4.716 1.00 95.44 109 ALA A CA 1
ATOM 880 C C . ALA A 1 109 ? 0.267 7.671 5.875 1.00 95.44 109 ALA A C 1
ATOM 882 O O . ALA A 1 109 ? -0.896 7.305 6.045 1.00 95.44 109 ALA A O 1
ATOM 883 N N . VAL A 1 110 ? 1.259 7.299 6.682 1.00 96.94 110 VAL A N 1
ATOM 884 C CA . VAL A 1 110 ? 1.063 6.419 7.838 1.00 96.94 110 VAL A CA 1
ATOM 885 C C . VAL A 1 110 ? 0.350 7.174 8.952 1.00 96.94 110 VAL A C 1
ATOM 887 O O . VAL A 1 110 ? 0.862 8.177 9.438 1.00 96.94 110 VAL A O 1
ATOM 890 N N . ILE A 1 111 ? -0.793 6.643 9.380 1.00 95.06 111 ILE A N 1
ATOM 891 C CA . ILE A 1 111 ? -1.560 7.118 10.538 1.00 95.06 111 ILE A CA 1
ATOM 892 C C . ILE A 1 111 ? -1.155 6.332 11.788 1.00 95.06 111 ILE A C 1
ATOM 894 O O . ILE A 1 111 ? -0.944 6.909 12.849 1.00 95.06 111 ILE A O 1
ATOM 898 N N . GLY A 1 112 ? -1.005 5.010 11.661 1.00 93.75 112 GLY A N 1
ATOM 899 C CA . GLY A 1 112 ? -0.652 4.137 12.779 1.00 93.75 112 GLY A CA 1
ATOM 900 C C . GLY A 1 112 ? -0.094 2.797 12.315 1.00 93.75 112 GLY A C 1
ATOM 901 O O . GLY A 1 112 ? -0.405 2.335 11.216 1.00 93.75 112 GLY A O 1
ATOM 902 N N . ARG A 1 113 ? 0.746 2.179 13.148 1.00 95.88 113 ARG A N 1
ATOM 903 C CA . ARG A 1 113 ? 1.349 0.861 12.910 1.00 95.88 113 ARG A CA 1
ATOM 904 C C . ARG A 1 113 ? 1.091 -0.033 14.108 1.00 95.88 113 ARG A C 1
ATOM 906 O O . ARG A 1 113 ? 1.418 0.340 15.229 1.00 95.88 113 ARG A O 1
ATOM 913 N N . TYR A 1 114 ? 0.553 -1.215 13.849 1.00 95.69 114 TYR A N 1
ATOM 914 C CA . TYR A 1 114 ? 0.244 -2.206 14.866 1.00 95.69 114 TYR A CA 1
ATOM 915 C C . TYR A 1 114 ? 0.979 -3.496 14.529 1.00 95.69 114 TYR A C 1
ATOM 917 O O . TYR A 1 114 ? 0.682 -4.142 13.522 1.00 95.69 114 TYR A O 1
ATOM 925 N N . ALA A 1 115 ? 1.972 -3.842 15.345 1.00 95.44 115 ALA A N 1
ATOM 926 C CA . ALA A 1 115 ? 2.726 -5.076 15.182 1.00 95.44 115 ALA A CA 1
ATOM 927 C C . ALA A 1 115 ? 1.817 -6.292 15.410 1.00 95.44 115 ALA A C 1
ATOM 929 O O . ALA A 1 115 ? 0.895 -6.251 16.221 1.00 95.44 115 ALA A O 1
ATOM 930 N N . LEU A 1 116 ? 2.107 -7.418 14.755 1.00 95.31 116 LEU A N 1
ATOM 931 C CA . LEU A 1 116 ? 1.313 -8.644 14.940 1.00 95.31 116 LEU A CA 1
ATOM 932 C C . LEU A 1 116 ? 1.228 -9.107 16.404 1.00 95.31 116 LEU A C 1
ATOM 934 O O . LEU A 1 116 ? 0.216 -9.684 16.805 1.00 95.31 116 LEU A O 1
ATOM 938 N N . ASN A 1 117 ? 2.277 -8.844 17.189 1.00 93.81 117 ASN A N 1
ATOM 939 C CA . ASN A 1 117 ? 2.351 -9.209 18.604 1.00 93.81 117 ASN A CA 1
ATOM 940 C C . ASN A 1 117 ? 1.483 -8.328 19.507 1.00 93.81 117 ASN A C 1
ATOM 942 O O . ASN A 1 117 ? 1.051 -8.816 20.543 1.00 93.81 117 ASN A O 1
ATOM 946 N N . SER A 1 118 ? 1.221 -7.071 19.130 1.00 93.94 118 SER A N 1
ATOM 947 C CA . SER A 1 118 ? 0.343 -6.188 19.908 1.00 93.94 118 SER A CA 1
ATOM 948 C C . SER A 1 118 ? -1.130 -6.383 19.564 1.00 93.94 118 SER A C 1
ATOM 950 O O . SER A 1 118 ? -2.005 -5.920 20.281 1.00 93.94 118 SER A O 1
ATOM 952 N N . ILE A 1 119 ? -1.452 -7.081 18.476 1.00 95.25 119 ILE A N 1
ATOM 953 C CA . ILE A 1 119 ? -2.838 -7.410 18.154 1.00 95.25 119 ILE A CA 1
ATOM 954 C C . ILE A 1 119 ? -3.256 -8.596 19.027 1.00 95.25 119 ILE A C 1
ATOM 956 O O . ILE A 1 119 ? -2.929 -9.736 18.704 1.00 95.25 119 ILE A O 1
ATOM 960 N N . GLY A 1 120 ? -4.001 -8.354 20.103 1.00 92.69 120 GLY A N 1
ATOM 961 C CA . GLY A 1 120 ? -4.489 -9.395 21.009 1.00 92.69 120 GLY A CA 1
ATOM 962 C C . GLY A 1 120 ? -5.579 -10.253 20.359 1.00 92.69 120 GLY A C 1
ATOM 963 O O . GLY A 1 120 ? -5.318 -11.347 19.844 1.00 92.69 120 GLY A O 1
ATOM 964 N N . LEU A 1 121 ? -6.812 -9.735 20.346 1.00 92.88 121 LEU A N 1
ATOM 965 C CA . LEU A 1 121 ? -7.986 -10.379 19.746 1.00 92.88 121 LEU A CA 1
ATOM 966 C C . LEU A 1 121 ? -8.400 -9.661 18.463 1.00 92.88 121 LEU A C 1
ATOM 968 O O . LEU A 1 121 ? -8.500 -8.438 18.431 1.00 92.88 121 LEU A O 1
ATOM 972 N N . PHE A 1 122 ? -8.725 -10.416 17.420 1.00 95.69 122 PHE A N 1
ATOM 973 C CA . PHE A 1 122 ? -9.300 -9.868 16.199 1.00 95.69 122 PHE A CA 1
ATOM 974 C C . PHE A 1 122 ? -10.308 -10.846 15.596 1.00 95.69 122 PHE A C 1
ATOM 976 O O . PHE A 1 122 ? -10.134 -12.060 15.686 1.00 95.69 122 PHE A O 1
ATOM 983 N N . GLY A 1 123 ? -11.376 -10.323 14.998 1.00 95.19 123 GLY A N 1
ATOM 984 C CA . GLY A 1 123 ? -12.405 -11.145 14.368 1.00 95.19 123 GLY A CA 1
ATOM 985 C C . GLY A 1 123 ? -13.703 -10.393 14.103 1.00 95.19 123 GLY A C 1
ATOM 986 O O . GLY A 1 123 ? -13.844 -9.218 14.440 1.00 95.19 123 GLY A O 1
ATOM 987 N N . GLY A 1 124 ? -14.659 -11.080 13.481 1.00 93.75 124 GLY A N 1
ATOM 988 C CA . GLY A 1 124 ? -15.974 -10.516 13.185 1.00 93.75 124 GLY A CA 1
ATOM 989 C C . GLY A 1 124 ? -16.771 -10.196 14.453 1.00 93.75 124 GLY A C 1
ATOM 990 O O . GLY A 1 124 ? -16.916 -11.035 15.338 1.00 93.75 124 GLY A O 1
ATOM 991 N N . LEU A 1 125 ? -17.323 -8.989 14.509 1.00 93.81 125 LEU A N 1
ATOM 992 C CA . LEU A 1 125 ? -18.286 -8.523 15.494 1.00 93.81 125 LEU A CA 1
ATOM 993 C C . LEU A 1 125 ? -19.492 -7.945 14.746 1.00 93.81 125 LEU A C 1
ATOM 995 O O . LEU A 1 125 ? -19.449 -6.817 14.259 1.00 93.81 125 LEU A O 1
ATOM 999 N N . GLN A 1 126 ? -20.574 -8.722 14.678 1.00 90.69 126 GLN A N 1
ATOM 1000 C CA . GLN A 1 126 ? -21.779 -8.379 13.918 1.00 90.69 126 GLN A CA 1
ATOM 1001 C C . GLN A 1 126 ? -21.464 -8.127 12.428 1.00 90.69 126 GLN A C 1
ATOM 1003 O O . GLN A 1 126 ? -21.205 -9.084 11.699 1.00 90.69 126 GLN A O 1
ATOM 1008 N N . ASP A 1 127 ? -21.473 -6.867 11.989 1.00 92.44 127 ASP A N 1
ATOM 1009 C CA . ASP A 1 127 ? -21.208 -6.447 10.606 1.00 92.44 127 ASP A CA 1
ATOM 1010 C C . ASP A 1 127 ? -19.839 -5.763 10.443 1.00 92.44 127 ASP A C 1
ATOM 1012 O O . ASP A 1 127 ? -19.518 -5.270 9.362 1.00 92.44 127 ASP A O 1
ATOM 1016 N N . ASP A 1 128 ? -19.029 -5.737 11.502 1.00 95.44 128 ASP A N 1
ATOM 1017 C CA . ASP A 1 128 ? -17.684 -5.170 11.500 1.00 95.44 128 ASP A CA 1
ATOM 1018 C C . ASP A 1 128 ? -16.641 -6.230 11.861 1.00 95.44 128 ASP A C 1
ATOM 1020 O O . ASP A 1 128 ? -16.944 -7.294 12.394 1.00 95.44 128 ASP A O 1
ATOM 1024 N N . LEU A 1 129 ? -15.378 -5.911 11.621 1.00 96.50 129 LEU A N 1
ATOM 1025 C CA . LEU A 1 129 ? -14.234 -6.587 12.202 1.00 96.50 129 LEU A CA 1
ATOM 1026 C C . LEU A 1 129 ? -13.763 -5.778 13.411 1.00 96.50 129 LEU A C 1
ATOM 1028 O O . LEU A 1 129 ? -13.487 -4.585 13.310 1.00 96.50 129 LEU A O 1
ATOM 1032 N N . MET A 1 130 ? -13.671 -6.427 14.563 1.00 96.62 130 MET A N 1
ATOM 1033 C CA . MET A 1 130 ? -13.086 -5.857 15.766 1.00 96.62 130 MET A CA 1
ATOM 1034 C C . MET A 1 130 ? -11.628 -6.288 15.866 1.00 96.62 130 MET A C 1
ATOM 1036 O O . MET A 1 130 ? -11.317 -7.458 15.662 1.00 96.62 130 MET A O 1
ATOM 1040 N N . MET A 1 131 ? -10.752 -5.352 16.213 1.00 96.19 131 MET A N 1
ATOM 1041 C CA . MET A 1 131 ? -9.345 -5.595 16.509 1.00 96.19 131 MET A CA 1
ATOM 1042 C C . MET A 1 131 ? -8.999 -4.914 17.833 1.00 96.19 131 MET A C 1
ATOM 1044 O O . MET A 1 131 ? -9.231 -3.717 17.997 1.00 96.19 131 MET A O 1
ATOM 1048 N N . LEU A 1 132 ? -8.495 -5.690 18.787 1.00 95.56 132 LEU A N 1
ATOM 1049 C CA . LEU A 1 132 ? -7.969 -5.220 20.061 1.00 95.56 132 LEU A CA 1
ATOM 1050 C C . LEU A 1 132 ? -6.454 -5.141 19.936 1.00 95.56 132 LEU A C 1
ATOM 1052 O O . LEU A 1 132 ? -5.804 -6.129 19.595 1.00 95.56 132 LEU A O 1
ATOM 1056 N N . ILE A 1 133 ? -5.929 -3.955 20.197 1.00 94.88 133 ILE A N 1
ATOM 1057 C CA . ILE A 1 133 ? -4.509 -3.648 20.149 1.00 94.88 133 ILE A CA 1
ATOM 1058 C C . ILE A 1 133 ? -4.066 -3.368 21.577 1.00 94.88 133 ILE A C 1
ATOM 1060 O O . ILE A 1 133 ? -4.514 -2.403 22.201 1.00 94.88 133 ILE A O 1
ATOM 1064 N N . ASP A 1 134 ? -3.208 -4.236 22.085 1.00 92.12 134 ASP A N 1
ATOM 1065 C CA . ASP A 1 134 ? -2.517 -4.048 23.343 1.00 92.12 134 ASP A CA 1
ATOM 1066 C C . ASP A 1 134 ? -1.587 -2.845 23.212 1.00 92.12 134 ASP A C 1
ATOM 1068 O O . ASP A 1 134 ? -0.967 -2.608 22.169 1.00 92.12 134 ASP A O 1
ATOM 1072 N N . ALA A 1 135 ? -1.535 -2.055 24.269 1.00 85.06 135 ALA A N 1
ATOM 1073 C CA . ALA A 1 135 ? -0.640 -0.924 24.341 1.00 85.06 135 ALA A CA 1
ATOM 1074 C C . ALA A 1 135 ? 0.713 -1.358 24.928 1.00 85.06 135 ALA A C 1
ATOM 1076 O O . ALA A 1 135 ? 0.809 -2.383 25.602 1.00 85.06 135 ALA A O 1
ATOM 1077 N N . ASP A 1 136 ? 1.763 -0.580 24.656 1.00 77.44 136 ASP A N 1
ATOM 1078 C CA . ASP A 1 136 ? 3.136 -0.940 25.042 1.00 77.44 136 ASP A CA 1
ATOM 1079 C C . ASP A 1 136 ? 3.340 -0.988 26.569 1.00 77.44 136 ASP A C 1
ATOM 1081 O O . ASP A 1 136 ? 4.241 -1.673 27.052 1.00 77.44 136 ASP A O 1
ATOM 1085 N N . ASP A 1 137 ? 2.501 -0.283 27.334 1.00 79.88 137 ASP A N 1
ATOM 1086 C CA . ASP A 1 137 ? 2.508 -0.287 28.797 1.00 79.88 137 ASP A CA 1
ATOM 1087 C C . ASP A 1 137 ? 1.310 -1.075 29.348 1.00 79.88 137 ASP A C 1
ATOM 1089 O O . ASP A 1 137 ? 0.158 -0.805 29.003 1.00 79.88 137 ASP A O 1
ATOM 1093 N N . ALA A 1 138 ? 1.569 -2.002 30.273 1.00 73.00 138 ALA A N 1
ATOM 1094 C CA . ALA A 1 138 ? 0.552 -2.829 30.920 1.00 73.00 138 ALA A CA 1
ATOM 1095 C C . ALA A 1 138 ? -0.497 -2.013 31.701 1.00 73.00 138 ALA A C 1
ATOM 1097 O O . ALA A 1 138 ? -1.591 -2.514 31.963 1.00 73.00 138 ALA A O 1
ATOM 1098 N N . ALA A 1 139 ? -0.182 -0.769 32.079 1.00 78.00 139 ALA A N 1
ATOM 1099 C CA . ALA A 1 139 ? -1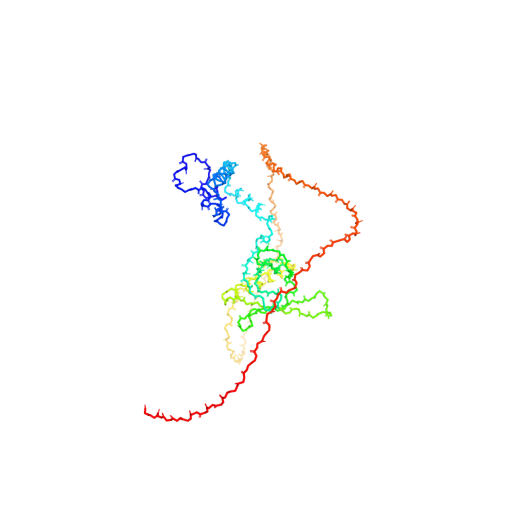.124 0.135 32.737 1.00 78.00 139 ALA A CA 1
ATOM 1100 C C . ALA A 1 139 ? -2.082 0.849 31.764 1.00 78.00 139 ALA A C 1
ATOM 1102 O O . ALA A 1 139 ? -3.078 1.436 32.196 1.00 78.00 139 ALA A O 1
ATOM 1103 N N . SER A 1 140 ? -1.790 0.830 30.463 1.00 80.62 140 SER A N 1
ATOM 1104 C CA . SER A 1 140 ? -2.551 1.571 29.460 1.00 80.62 140 SER A CA 1
ATOM 1105 C C . SER A 1 140 ? -3.690 0.737 28.852 1.00 80.62 140 SER A C 1
ATOM 1107 O O . SER A 1 140 ? -3.582 -0.485 28.728 1.00 80.62 140 SER A O 1
ATOM 1109 N N . PRO A 1 141 ? -4.834 1.365 28.519 1.00 81.75 141 PRO A N 1
ATOM 1110 C CA . PRO A 1 141 ? -6.008 0.634 28.065 1.00 81.75 141 PRO A CA 1
ATOM 1111 C C . PRO A 1 141 ? -5.796 0.037 26.671 1.00 81.75 141 PRO A C 1
ATOM 1113 O O . PRO A 1 141 ? -5.247 0.683 25.779 1.00 81.75 141 PRO A O 1
ATOM 1116 N N . VAL A 1 142 ? -6.331 -1.169 26.465 1.00 89.19 142 VAL A N 1
ATOM 1117 C CA . VAL A 1 142 ? -6.387 -1.823 25.151 1.00 89.19 142 VAL A CA 1
ATOM 1118 C C . VAL A 1 142 ? -7.152 -0.937 24.167 1.00 89.19 142 VAL A C 1
ATOM 1120 O O . VAL A 1 142 ? -8.305 -0.558 24.401 1.00 89.19 142 VAL A O 1
ATOM 1123 N N . HIS A 1 143 ? -6.527 -0.632 23.034 1.00 91.19 143 HIS A N 1
ATOM 1124 C CA . HIS A 1 143 ? -7.140 0.146 21.973 1.00 91.19 143 HIS A CA 1
ATOM 1125 C C . HIS A 1 143 ? -8.065 -0.744 21.137 1.00 91.19 143 HIS A C 1
ATOM 1127 O O . HIS A 1 143 ? -7.632 -1.679 20.463 1.00 91.19 143 HIS A O 1
ATOM 1133 N N . LYS A 1 144 ? -9.366 -0.446 21.163 1.00 93.31 144 LYS A N 1
ATOM 1134 C CA . LYS A 1 144 ? -10.368 -1.136 20.346 1.00 93.31 144 LYS A CA 1
ATOM 1135 C C . LYS A 1 144 ? -10.580 -0.399 19.025 1.00 93.31 144 LYS A C 1
ATOM 1137 O O . LYS A 1 144 ? -11.075 0.728 19.005 1.00 93.31 144 LYS A O 1
ATOM 1142 N N . MET A 1 145 ? -10.317 -1.090 17.923 1.00 94.25 145 MET A N 1
ATOM 1143 C CA . MET A 1 145 ? -10.586 -0.620 16.569 1.00 94.25 145 MET A CA 1
ATOM 1144 C C . MET A 1 145 ? -11.727 -1.434 15.946 1.00 94.25 145 MET A C 1
ATOM 1146 O O . MET A 1 145 ? -11.718 -2.665 15.963 1.00 94.25 145 MET A O 1
ATOM 1150 N N . LEU A 1 146 ? -12.727 -0.738 15.403 1.00 95.94 146 LEU A N 1
ATOM 1151 C CA . LEU A 1 146 ? -13.840 -1.334 14.663 1.00 95.94 146 LEU A CA 1
ATOM 1152 C C . LEU A 1 146 ? -13.710 -0.964 13.190 1.00 95.94 146 LEU A C 1
ATOM 1154 O O . LEU A 1 146 ? -13.660 0.216 12.846 1.00 95.94 146 LEU A O 1
ATOM 1158 N N . ILE A 1 147 ? -13.657 -1.976 12.334 1.00 96.56 147 ILE A N 1
ATOM 1159 C CA . ILE A 1 147 ? -13.372 -1.859 10.910 1.00 96.56 147 ILE A CA 1
ATOM 1160 C C . ILE A 1 147 ? -14.574 -2.382 10.136 1.00 96.56 147 ILE A C 1
ATOM 1162 O O . ILE A 1 147 ? -14.935 -3.548 10.243 1.00 96.56 147 ILE A O 1
ATOM 1166 N N . SER A 1 148 ? -15.164 -1.539 9.302 1.00 95.94 148 SER A N 1
ATOM 1167 C CA . SER A 1 148 ? -16.255 -1.916 8.417 1.00 95.94 148 SER A CA 1
ATOM 1168 C C . SER A 1 148 ? -15.729 -2.214 7.015 1.00 95.94 148 SER A C 1
ATOM 1170 O O . SER A 1 148 ? -15.067 -1.386 6.377 1.00 95.94 148 SER A O 1
ATOM 1172 N N . LEU A 1 149 ? -16.031 -3.421 6.546 1.00 95.50 149 LEU A N 1
ATOM 1173 C CA . LEU A 1 149 ? -15.666 -3.989 5.250 1.00 95.50 149 LEU A CA 1
ATOM 1174 C C . LEU A 1 149 ? -16.839 -4.851 4.763 1.00 95.50 149 LEU A C 1
ATOM 1176 O O . LEU A 1 149 ? -17.710 -5.238 5.539 1.00 95.50 149 LEU A O 1
ATOM 1180 N N . ASN A 1 150 ? -16.867 -5.206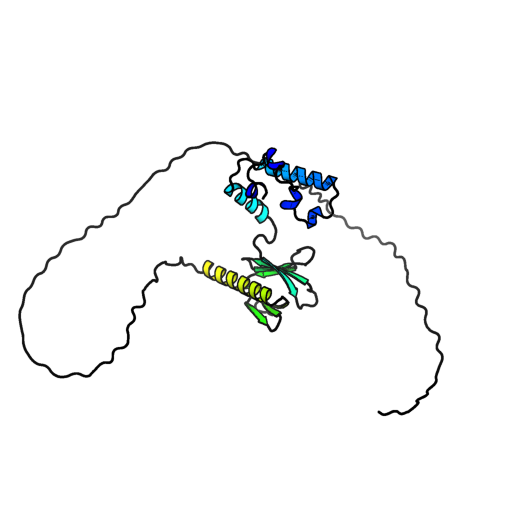 3.476 1.00 94.94 150 ASN A N 1
ATOM 1181 C CA . ASN A 1 150 ? -17.815 -6.228 3.030 1.00 94.94 150 ASN A CA 1
ATOM 1182 C C . ASN A 1 150 ? -17.436 -7.604 3.621 1.00 94.94 150 ASN A C 1
ATOM 1184 O O . ASN A 1 150 ? -16.273 -7.859 3.939 1.00 94.94 150 ASN A O 1
ATOM 1188 N N . LYS A 1 151 ? -18.419 -8.502 3.766 1.00 94.12 151 LYS A N 1
ATOM 1189 C CA . LYS A 1 151 ? -18.220 -9.806 4.426 1.00 94.12 151 LYS A CA 1
ATOM 1190 C C . LYS A 1 151 ? -17.052 -10.630 3.848 1.00 94.12 151 LYS A C 1
ATOM 1192 O O . LYS A 1 151 ? -16.259 -11.122 4.649 1.00 94.12 151 LYS A O 1
ATOM 1197 N N . PRO A 1 152 ? -16.867 -10.733 2.514 1.00 96.19 152 PRO A N 1
ATOM 1198 C CA . PRO A 1 152 ? -15.712 -11.433 1.948 1.00 96.19 152 PRO A CA 1
ATOM 1199 C C . PRO A 1 152 ? -14.367 -10.824 2.363 1.00 96.19 152 PRO A C 1
ATOM 1201 O O . PRO A 1 152 ? -13.481 -11.552 2.800 1.00 96.19 152 PRO A O 1
ATOM 1204 N N . LYS A 1 153 ? -14.225 -9.492 2.307 1.00 96.50 153 LYS A N 1
ATOM 1205 C CA . LYS A 1 153 ? -12.983 -8.806 2.694 1.00 96.50 153 LYS A CA 1
ATOM 1206 C C . LYS A 1 153 ? -12.703 -8.896 4.189 1.00 96.50 153 LYS A C 1
ATOM 1208 O O . LYS A 1 153 ? -11.544 -8.975 4.572 1.00 96.50 153 LYS A O 1
ATOM 1213 N N . MET A 1 154 ? -13.736 -8.897 5.038 1.00 96.25 154 MET A N 1
ATOM 1214 C CA . MET A 1 154 ? -13.552 -9.148 6.474 1.00 96.25 154 MET A CA 1
ATOM 1215 C C . MET A 1 154 ? -12.961 -10.535 6.719 1.00 96.25 154 MET A C 1
ATOM 1217 O O . MET A 1 154 ? -12.027 -10.671 7.510 1.00 96.25 154 MET A O 1
ATOM 1221 N N . ALA A 1 155 ? -13.485 -11.553 6.030 1.00 96.69 155 ALA A N 1
ATOM 1222 C CA . ALA A 1 155 ? -12.959 -12.906 6.137 1.00 96.69 155 ALA A CA 1
ATOM 1223 C C . ALA A 1 155 ? -11.505 -12.964 5.650 1.00 96.69 155 ALA A C 1
ATOM 1225 O O . ALA A 1 155 ? -10.660 -13.484 6.369 1.00 96.69 155 ALA A O 1
ATOM 1226 N N . GLU A 1 156 ? -11.195 -12.385 4.490 1.00 97.69 156 GLU A N 1
ATOM 1227 C CA . GLU A 1 156 ? -9.836 -12.341 3.937 1.00 97.69 156 GLU A CA 1
ATOM 1228 C C . GLU A 1 156 ? -8.845 -11.640 4.879 1.00 97.69 156 GLU A C 1
ATOM 1230 O O . GLU A 1 156 ? -7.803 -12.205 5.201 1.00 97.69 156 GLU A O 1
ATOM 1235 N N . LEU A 1 157 ? -9.204 -10.463 5.406 1.00 97.94 157 LEU A N 1
ATOM 1236 C CA . LEU A 1 157 ? -8.398 -9.731 6.387 1.00 97.94 157 LEU A CA 1
ATOM 1237 C C . LEU A 1 157 ? -8.148 -10.560 7.656 1.00 97.94 157 LEU A C 1
ATOM 1239 O O . LEU A 1 157 ? -7.020 -10.627 8.141 1.00 97.94 157 LEU A O 1
ATOM 1243 N N . THR A 1 158 ? -9.188 -11.214 8.180 1.00 97.50 158 THR A N 1
ATOM 1244 C CA . THR A 1 158 ? -9.072 -12.068 9.373 1.00 97.50 158 THR A CA 1
ATOM 1245 C C . THR A 1 158 ? -8.118 -13.235 9.127 1.00 97.50 158 THR A C 1
ATOM 1247 O O . THR A 1 158 ? -7.212 -13.457 9.928 1.00 97.50 158 THR A O 1
ATOM 1250 N N . HIS A 1 159 ? -8.294 -13.966 8.022 1.00 97.25 159 HIS A N 1
ATOM 1251 C CA . HIS A 1 159 ? -7.438 -15.110 7.699 1.00 97.25 159 HIS A CA 1
ATOM 1252 C C . HIS A 1 159 ? -5.995 -14.671 7.479 1.00 97.25 159 HIS A C 1
ATOM 1254 O O . HIS A 1 159 ? -5.093 -15.283 8.036 1.00 97.25 159 HIS A O 1
ATOM 1260 N N . LEU A 1 160 ? -5.775 -13.568 6.764 1.00 97.94 160 LEU A N 1
ATOM 1261 C CA . LEU A 1 160 ? -4.433 -13.071 6.487 1.00 97.94 160 LEU A CA 1
ATOM 1262 C C . LEU A 1 160 ? -3.664 -12.719 7.771 1.00 97.94 160 LEU A C 1
ATOM 1264 O O . LEU A 1 160 ? -2.511 -13.114 7.929 1.00 97.94 160 LEU A O 1
ATOM 1268 N N . ILE A 1 161 ? -4.301 -12.019 8.717 1.00 97.56 161 ILE A N 1
ATOM 1269 C CA . ILE A 1 161 ? -3.673 -11.700 10.010 1.00 97.56 161 ILE A CA 1
ATOM 1270 C C . ILE A 1 161 ? -3.408 -12.983 10.808 1.00 97.56 161 ILE A C 1
ATOM 1272 O O . ILE A 1 161 ? -2.332 -13.131 11.391 1.00 97.56 161 ILE A O 1
ATOM 1276 N N . ALA A 1 162 ? -4.357 -13.923 10.825 1.00 97.12 162 ALA A N 1
ATOM 1277 C CA . ALA A 1 162 ? -4.180 -15.203 11.505 1.00 97.12 162 ALA A CA 1
ATOM 1278 C C . ALA A 1 162 ? -3.016 -16.009 10.912 1.00 97.12 162 ALA A C 1
ATOM 1280 O O . ALA A 1 162 ? -2.182 -16.519 11.660 1.00 97.12 162 ALA A O 1
ATOM 1281 N N . ASP A 1 163 ? -2.910 -16.073 9.587 1.00 96.94 163 ASP A N 1
ATOM 1282 C CA . ASP A 1 163 ? -1.848 -16.782 8.881 1.00 96.94 163 ASP A CA 1
ATOM 1283 C C . ASP A 1 163 ? -0.473 -16.188 9.189 1.00 96.94 163 ASP A C 1
ATOM 1285 O O . ASP A 1 163 ? 0.454 -16.942 9.505 1.00 96.94 163 ASP A O 1
ATOM 1289 N N . TYR A 1 164 ? -0.345 -14.856 9.195 1.00 97.25 164 TYR A N 1
ATOM 1290 C CA . TYR A 1 164 ? 0.899 -14.194 9.585 1.00 97.25 164 TYR A CA 1
ATOM 1291 C C . TYR A 1 164 ? 1.256 -14.428 11.058 1.00 97.25 164 TYR A C 1
ATOM 1293 O O . TYR A 1 164 ? 2.398 -14.787 11.351 1.00 97.25 164 TYR A O 1
ATOM 1301 N N . LYS A 1 165 ? 0.299 -14.319 11.992 1.00 94.81 165 LYS A N 1
ATOM 1302 C CA . LYS A 1 165 ? 0.546 -14.627 13.415 1.00 94.81 165 LYS A CA 1
ATOM 1303 C C . LYS A 1 165 ? 0.982 -16.082 13.611 1.00 94.81 165 LYS A C 1
ATOM 1305 O O . LYS A 1 165 ? 1.934 -16.349 14.343 1.00 94.81 165 LYS A O 1
ATOM 1310 N N . ASN A 1 166 ? 0.341 -17.019 12.917 1.00 94.81 166 ASN A N 1
ATOM 1311 C CA . ASN A 1 166 ? 0.687 -18.438 12.972 1.00 94.81 166 ASN A CA 1
ATOM 1312 C C . ASN A 1 166 ? 2.075 -18.714 12.366 1.00 94.81 166 ASN A C 1
ATOM 1314 O O . ASN A 1 166 ? 2.820 -19.550 12.876 1.00 94.81 166 ASN A O 1
ATOM 1318 N N . ALA A 1 167 ? 2.442 -18.030 11.278 1.00 93.81 167 ALA A N 1
ATOM 1319 C CA . ALA A 1 167 ? 3.768 -18.139 10.671 1.00 93.81 167 ALA A CA 1
ATOM 1320 C C . ALA A 1 167 ? 4.869 -17.586 11.587 1.00 93.81 167 ALA A C 1
ATOM 1322 O O . ALA A 1 167 ? 5.909 -18.229 11.740 1.00 93.81 167 ALA A O 1
ATOM 1323 N N . LEU A 1 168 ? 4.613 -16.458 12.256 1.00 89.94 168 LEU A N 1
ATOM 1324 C CA . LEU A 1 168 ? 5.535 -15.859 13.219 1.00 89.94 168 LEU A CA 1
ATOM 1325 C C . LEU A 1 168 ? 5.821 -16.806 14.394 1.00 89.94 168 LEU A C 1
ATOM 1327 O O . LEU A 1 168 ? 6.977 -17.007 14.764 1.00 89.94 168 LEU A O 1
ATOM 1331 N N . GLN A 1 169 ? 4.787 -17.467 14.923 1.00 83.69 169 GLN A N 1
ATOM 1332 C CA . GLN A 1 169 ? 4.935 -18.465 15.989 1.00 83.69 169 GLN A CA 1
ATOM 1333 C C . GLN A 1 169 ? 5.762 -19.681 15.548 1.00 83.69 169 GLN A C 1
ATOM 1335 O O . GLN A 1 169 ? 6.584 -20.177 16.317 1.00 83.69 169 GLN A O 1
ATOM 1340 N N . ARG A 1 170 ? 5.601 -20.136 14.297 1.00 81.81 170 ARG A N 1
ATOM 1341 C CA . ARG A 1 170 ? 6.425 -21.221 13.733 1.00 81.81 170 ARG A CA 1
ATOM 1342 C C . ARG A 1 170 ? 7.887 -20.816 13.544 1.00 81.81 170 ARG A C 1
ATOM 1344 O O . ARG A 1 170 ? 8.755 -21.670 13.660 1.00 81.81 170 ARG A O 1
ATOM 1351 N N . SER A 1 171 ? 8.162 -19.543 13.259 1.00 70.38 171 SER A N 1
ATOM 1352 C CA . SER A 1 171 ? 9.529 -19.041 13.076 1.00 70.38 171 SER A CA 1
ATOM 1353 C C . SER A 1 171 ? 10.247 -18.726 14.396 1.00 70.38 171 SER A C 1
ATOM 1355 O O . SER A 1 171 ? 11.475 -18.744 14.426 1.00 70.38 171 SER A O 1
ATOM 1357 N N . GLY A 1 172 ? 9.508 -18.422 15.470 1.00 60.44 172 GLY A N 1
ATOM 1358 C CA . GLY A 1 172 ? 10.055 -18.127 16.804 1.00 60.44 172 GLY A CA 1
ATOM 1359 C C . GLY A 1 172 ? 10.276 -19.356 17.696 1.00 60.44 172 GLY A C 1
ATOM 1360 O O . GLY A 1 172 ? 10.986 -19.271 18.697 1.00 60.44 172 GLY A O 1
ATOM 1361 N N . GLY A 1 173 ? 9.700 -20.508 17.343 1.00 51.94 173 GLY A N 1
ATOM 1362 C CA . GLY A 1 173 ? 9.984 -21.785 17.990 1.00 51.94 173 GLY A CA 1
ATOM 1363 C C . GLY A 1 173 ? 11.224 -22.426 17.379 1.00 51.94 173 GLY A C 1
ATOM 1364 O O . GLY A 1 173 ? 11.155 -22.984 16.288 1.00 51.94 173 GLY A O 1
ATOM 1365 N N . GLY A 1 174 ? 12.361 -22.363 18.075 1.00 52.38 174 GLY A N 1
ATOM 1366 C CA . GLY A 1 174 ? 13.554 -23.127 17.718 1.00 52.38 174 GLY A CA 1
ATOM 1367 C C . GLY A 1 174 ? 13.220 -24.615 17.595 1.00 52.38 174 GLY A C 1
ATOM 1368 O O . GLY A 1 174 ? 13.042 -25.310 18.589 1.00 52.38 174 GLY A O 1
ATOM 1369 N N . GLY A 1 175 ? 13.108 -25.093 16.363 1.00 41.81 175 GLY A N 1
ATOM 1370 C CA . GLY A 1 175 ? 12.774 -26.473 16.069 1.00 41.81 175 GLY A CA 1
ATOM 1371 C C . GLY A 1 175 ? 12.581 -26.634 14.577 1.00 41.81 175 GLY A C 1
ATOM 1372 O O . GLY A 1 175 ? 11.525 -26.330 14.031 1.00 41.81 175 GLY A O 1
ATOM 1373 N N . THR A 1 176 ? 13.615 -27.127 13.908 1.00 50.72 176 THR A N 1
ATOM 1374 C CA . THR A 1 176 ? 13.449 -27.773 12.610 1.00 50.72 176 THR A CA 1
ATOM 1375 C C . THR A 1 176 ? 12.247 -28.724 12.689 1.00 50.72 176 THR A C 1
ATOM 1377 O O . THR A 1 176 ? 12.125 -29.462 13.672 1.00 50.72 176 THR A O 1
ATOM 1380 N N . PRO A 1 177 ? 11.333 -28.746 11.703 1.00 46.44 177 PRO A N 1
ATOM 1381 C CA . PRO A 1 177 ? 10.354 -29.814 11.651 1.00 46.44 177 PRO A CA 1
ATOM 1382 C C . PRO A 1 177 ? 11.135 -31.118 11.460 1.00 46.44 177 PRO A C 1
ATOM 1384 O O . PRO A 1 177 ? 11.665 -31.393 10.384 1.00 46.44 177 PRO A O 1
ATOM 1387 N N . GLN A 1 178 ? 11.258 -31.901 12.533 1.00 46.97 178 GLN A N 1
ATOM 1388 C CA . GLN A 1 178 ? 11.673 -33.296 12.479 1.00 46.97 178 GLN A CA 1
ATOM 1389 C C . GLN A 1 178 ? 10.656 -34.018 11.593 1.00 46.97 178 GLN A C 1
ATOM 1391 O O . GLN A 1 178 ? 9.554 -34.373 12.012 1.00 46.97 178 GLN A O 1
ATOM 1396 N N . MET A 1 179 ? 11.021 -34.190 10.327 1.00 44.50 179 MET A N 1
ATOM 1397 C CA . MET A 1 179 ? 10.342 -35.062 9.385 1.00 44.50 179 MET A CA 1
ATOM 1398 C C . MET A 1 179 ? 10.540 -36.498 9.882 1.00 44.50 179 MET A C 1
ATOM 1400 O O . MET A 1 179 ? 11.517 -37.115 9.492 1.00 44.50 179 MET A O 1
ATOM 1404 N N . ASN A 1 180 ? 9.704 -36.972 10.823 1.00 48.09 180 ASN A N 1
ATOM 1405 C CA . ASN A 1 180 ? 9.647 -38.380 11.261 1.00 48.09 180 ASN A CA 1
ATOM 1406 C C . ASN A 1 180 ? 8.456 -38.751 12.184 1.00 48.09 180 ASN A C 1
ATOM 1408 O O . ASN A 1 180 ? 8.583 -39.630 13.031 1.00 48.09 180 ASN A O 1
ATOM 1412 N N . SER A 1 181 ? 7.262 -38.172 12.008 1.00 47.84 181 SER A N 1
ATOM 1413 C CA . SER A 1 181 ? 6.039 -38.743 12.615 1.00 47.84 181 SER A CA 1
ATOM 1414 C C . SER A 1 181 ? 5.073 -39.247 11.544 1.00 47.84 181 SER A C 1
ATOM 1416 O O . SER A 1 181 ? 4.027 -38.666 11.273 1.00 47.84 181 SER A O 1
ATOM 1418 N N . LEU A 1 182 ? 5.463 -40.350 10.904 1.00 48.44 182 LEU A N 1
ATOM 1419 C CA . LEU A 1 182 ? 4.552 -41.266 10.217 1.00 48.44 182 LEU A CA 1
ATOM 1420 C C . LEU A 1 182 ? 4.536 -42.594 10.983 1.00 48.44 182 LEU A C 1
ATOM 1422 O O . LEU A 1 182 ? 4.843 -43.652 10.439 1.00 48.44 182 LEU A O 1
ATOM 1426 N N . THR A 1 183 ? 4.164 -42.569 12.262 1.00 49.94 183 THR A N 1
ATOM 1427 C CA . THR A 1 183 ? 3.753 -43.799 12.947 1.00 49.94 183 THR A CA 1
ATOM 1428 C C . THR A 1 183 ? 2.300 -44.063 12.582 1.00 49.94 183 THR A C 1
ATOM 1430 O O . THR A 1 183 ? 1.357 -43.561 13.187 1.00 49.94 183 THR A O 1
ATOM 1433 N N . ARG A 1 184 ? 2.145 -44.837 11.508 1.00 45.50 184 ARG A N 1
ATOM 1434 C CA . ARG A 1 184 ? 0.912 -45.478 11.056 1.00 45.50 184 ARG A CA 1
ATOM 1435 C C . ARG A 1 184 ? 0.162 -46.044 12.266 1.00 45.50 184 ARG A C 1
ATOM 1437 O O . ARG A 1 184 ? 0.593 -47.034 12.851 1.00 45.50 184 ARG A O 1
ATOM 1444 N N . HIS A 1 185 ? -0.953 -45.414 12.631 1.00 35.38 185 HIS A N 1
ATOM 1445 C CA . HIS A 1 185 ? -1.884 -45.934 13.627 1.00 35.38 185 HIS A CA 1
ATOM 1446 C C . HIS A 1 185 ? -2.400 -47.298 13.140 1.00 35.38 185 HIS A C 1
ATOM 1448 O O . HIS A 1 185 ? -3.270 -47.388 12.273 1.00 35.38 185 HIS A O 1
ATOM 1454 N N . GLY A 1 186 ? -1.807 -48.369 13.669 1.00 41.88 186 GLY A N 1
ATOM 1455 C CA . GLY A 1 186 ? -2.324 -49.725 13.579 1.00 41.88 186 GLY A CA 1
ATOM 1456 C C . GLY A 1 186 ? -3.608 -49.812 14.392 1.00 41.88 186 GLY A C 1
ATOM 1457 O O . GLY A 1 186 ? -3.620 -49.623 15.606 1.00 41.88 186 GLY A O 1
ATOM 1458 N N . SER A 1 187 ? -4.700 -50.054 13.689 1.00 48.03 187 SER A N 1
ATOM 1459 C CA . SER A 1 187 ? -6.034 -50.319 14.197 1.00 48.03 187 SER A CA 1
ATOM 1460 C C . SER A 1 187 ? -6.051 -51.549 15.112 1.00 48.03 187 SER A C 1
ATOM 1462 O O . SER A 1 187 ? -6.110 -52.683 14.646 1.00 48.03 187 SER A O 1
ATOM 1464 N N . HIS A 1 188 ? -6.084 -51.338 16.428 1.00 39.88 188 HIS A N 1
ATOM 1465 C C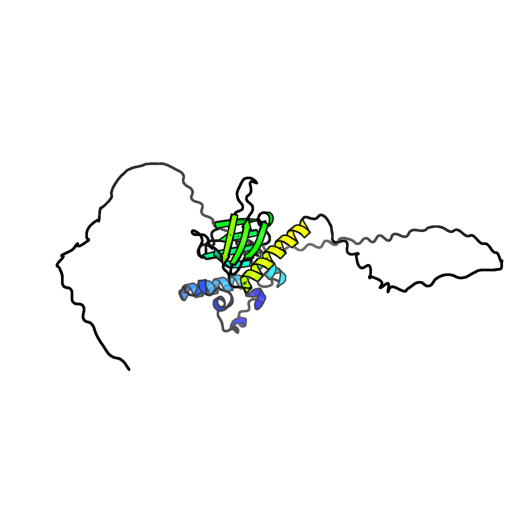A . HIS A 1 188 ? -6.463 -52.390 17.371 1.00 39.88 188 HIS A CA 1
ATOM 1466 C C . HIS A 1 188 ? -7.959 -52.303 17.670 1.00 39.88 188 HIS A C 1
ATOM 1468 O O . HIS A 1 188 ? -8.429 -51.578 18.544 1.00 39.88 188 HIS A O 1
ATOM 1474 N N . ARG A 1 189 ? -8.711 -53.078 16.886 1.00 43.38 189 ARG A N 1
ATOM 1475 C CA . ARG A 1 189 ? -10.093 -53.464 17.161 1.00 43.38 189 ARG A CA 1
ATOM 1476 C C . ARG A 1 189 ? -10.135 -54.216 18.495 1.00 43.38 189 ARG A C 1
ATOM 1478 O O . ARG A 1 189 ? -9.448 -55.219 18.665 1.00 43.38 189 ARG A O 1
ATOM 1485 N N . SER A 1 190 ? -10.956 -53.728 19.419 1.00 44.53 190 SER A N 1
ATOM 1486 C CA . SER A 1 190 ? -11.270 -54.381 20.691 1.00 44.53 190 SER A CA 1
ATOM 1487 C C . SER A 1 190 ? -11.837 -55.787 20.449 1.00 44.53 190 SER A C 1
ATOM 1489 O O . SER A 1 190 ? -12.874 -55.936 19.798 1.00 44.53 190 SER A O 1
ATOM 1491 N N . ILE A 1 191 ? -11.151 -56.817 20.953 1.00 41.22 191 ILE A N 1
ATOM 1492 C CA . ILE A 1 191 ? -11.640 -58.200 21.009 1.00 41.22 191 ILE A CA 1
ATOM 1493 C C . ILE A 1 191 ? -11.804 -58.580 22.482 1.00 41.22 191 ILE A C 1
ATOM 1495 O O . ILE A 1 191 ? -10.883 -58.465 23.290 1.00 41.22 191 ILE A O 1
ATOM 1499 N N . ARG A 1 192 ? -13.030 -58.997 22.811 1.00 39.53 192 ARG A N 1
ATOM 1500 C CA . ARG A 1 192 ? -13.483 -59.457 24.127 1.00 39.53 192 ARG A CA 1
ATOM 1501 C C . ARG A 1 192 ? -12.693 -60.687 24.590 1.00 39.53 192 ARG A C 1
ATOM 1503 O O . ARG A 1 192 ? -12.481 -61.613 23.815 1.00 39.53 192 ARG A O 1
ATOM 1510 N N . LYS A 1 193 ? -12.344 -60.714 25.879 1.00 41.88 193 LYS A N 1
ATOM 1511 C CA . LYS A 1 193 ? -11.853 -61.900 26.603 1.00 41.88 193 LYS A CA 1
ATOM 1512 C C . LYS A 1 193 ? -12.997 -62.892 26.872 1.00 41.88 193 LYS A C 1
ATOM 1514 O O . LYS A 1 193 ? -14.092 -62.441 27.211 1.00 41.88 193 LYS A O 1
ATOM 1519 N N . PRO A 1 194 ? -12.714 -64.206 26.867 1.00 38.75 194 PRO A N 1
ATOM 1520 C CA . PRO A 1 194 ? -13.348 -65.132 27.806 1.00 38.75 194 PRO A CA 1
ATOM 1521 C C . PRO A 1 194 ? -12.351 -65.770 28.797 1.00 38.75 194 PRO A C 1
ATOM 1523 O O . PRO A 1 194 ? -11.140 -65.758 28.605 1.00 38.75 194 PRO A O 1
ATOM 1526 N N . ILE A 1 195 ? -12.944 -66.265 29.882 1.00 42.28 195 ILE A N 1
ATOM 1527 C CA . ILE A 1 195 ? -12.453 -66.752 31.190 1.00 42.28 195 ILE A CA 1
ATOM 1528 C C . ILE A 1 195 ? -11.791 -68.162 31.097 1.00 42.28 195 ILE A C 1
ATOM 1530 O O . ILE A 1 195 ? -11.972 -68.825 30.076 1.00 42.28 195 ILE A O 1
ATOM 1534 N N . PRO A 1 196 ? -11.000 -68.619 32.102 1.00 50.78 196 PRO A N 1
ATOM 1535 C CA . PRO A 1 196 ? -9.993 -69.677 31.966 1.00 50.78 196 PRO A CA 1
ATOM 1536 C C . PRO A 1 196 ? -10.483 -71.065 32.409 1.00 50.78 196 PRO A C 1
ATOM 1538 O O . PRO A 1 196 ? -11.355 -71.160 33.265 1.00 50.78 196 PRO A O 1
ATOM 1541 N N . HIS A 1 197 ? -9.850 -72.135 31.912 1.00 36.78 197 HIS A N 1
ATOM 1542 C CA . HIS A 1 197 ? -9.983 -73.483 32.478 1.00 36.78 197 HIS A CA 1
ATOM 1543 C C . HIS A 1 197 ? -8.713 -74.345 32.279 1.00 36.78 197 HIS A C 1
ATOM 1545 O O . HIS A 1 197 ? -8.276 -74.569 31.157 1.00 36.78 197 HIS A O 1
ATOM 1551 N N . SER A 1 198 ? -8.163 -74.794 33.419 1.00 36.94 198 SER A N 1
ATOM 1552 C CA . SER A 1 198 ? -7.489 -76.078 33.735 1.00 36.94 198 SER A CA 1
ATOM 1553 C C . SER A 1 198 ? -6.385 -76.690 32.836 1.00 36.94 198 SER A C 1
ATOM 1555 O O . SER A 1 198 ? -6.640 -77.140 31.725 1.00 36.94 198 SER A O 1
ATOM 1557 N N . SER A 1 199 ? -5.194 -76.848 33.441 1.00 39.50 199 SER A N 1
ATOM 1558 C CA . SER A 1 199 ? -4.072 -77.790 33.162 1.00 39.50 199 SER A CA 1
ATOM 1559 C C . SER A 1 199 ? -4.512 -79.287 33.212 1.00 39.50 199 SER A C 1
ATOM 1561 O O . SER A 1 199 ? -5.639 -79.491 33.672 1.00 39.50 199 SER A O 1
ATOM 1563 N N . PRO A 1 200 ? -3.707 -80.351 32.874 1.00 50.16 200 PRO A N 1
ATOM 1564 C CA . PRO A 1 200 ? -2.239 -80.505 33.075 1.00 50.16 200 PRO A CA 1
ATOM 1565 C C . PRO A 1 200 ? -1.411 -81.370 32.059 1.00 50.16 200 PRO A C 1
ATOM 1567 O O . PRO A 1 200 ? -1.959 -81.981 31.149 1.00 50.16 200 PRO A O 1
ATOM 1570 N N . ASN A 1 201 ? -0.089 -81.478 32.336 1.00 31.53 201 ASN A N 1
ATOM 1571 C CA . ASN A 1 201 ? 0.952 -82.423 31.831 1.00 31.53 201 ASN A CA 1
ATOM 1572 C C . ASN A 1 201 ? 1.454 -82.232 30.373 1.00 31.53 201 ASN A C 1
ATOM 1574 O O . ASN A 1 201 ? 0.674 -81.896 29.500 1.00 31.53 201 ASN A O 1
ATOM 1578 N N . THR A 1 202 ? 2.733 -82.387 29.976 1.00 35.91 202 THR A N 1
ATOM 1579 C CA . THR A 1 202 ? 3.920 -83.124 30.486 1.00 35.91 202 THR A CA 1
ATOM 1580 C C . THR A 1 202 ? 5.206 -82.594 29.783 1.00 35.91 202 THR A C 1
ATOM 1582 O O . THR A 1 202 ? 5.132 -82.137 28.647 1.00 35.91 202 THR A O 1
ATOM 1585 N N . LEU A 1 203 ? 6.372 -82.663 30.446 1.00 36.56 203 LEU A N 1
ATOM 1586 C CA . LEU A 1 203 ? 7.764 -82.413 29.961 1.00 36.56 203 LEU A CA 1
ATOM 1587 C C . LEU A 1 203 ? 8.275 -83.506 28.971 1.00 36.56 203 LEU A C 1
ATOM 1589 O O . LEU A 1 203 ? 7.569 -84.504 28.832 1.00 36.56 203 LEU A O 1
ATOM 1593 N N . PRO A 1 204 ? 9.544 -83.513 28.465 1.00 54.81 204 PRO A N 1
ATOM 1594 C CA . PRO A 1 204 ? 10.517 -82.451 28.091 1.00 54.81 204 PRO A CA 1
ATOM 1595 C C . PRO A 1 204 ? 11.202 -82.700 26.706 1.00 54.81 204 PRO A C 1
ATOM 1597 O O . PRO A 1 204 ? 11.056 -83.782 26.148 1.00 54.81 204 PRO A O 1
ATOM 1600 N N . HIS A 1 205 ? 12.037 -81.775 26.191 1.00 35.47 205 HIS A N 1
ATOM 1601 C CA . HIS A 1 205 ? 13.352 -82.096 25.576 1.00 35.47 205 HIS A CA 1
ATOM 1602 C C . HIS A 1 205 ? 14.231 -80.853 25.320 1.00 35.47 205 HIS A C 1
ATOM 1604 O O . HIS A 1 205 ? 13.740 -79.737 25.186 1.00 35.47 205 HIS A O 1
ATOM 1610 N N . ALA A 1 206 ? 15.542 -81.095 25.331 1.00 35.72 206 ALA A N 1
ATOM 1611 C CA . ALA A 1 206 ? 16.652 -80.162 25.508 1.00 35.72 206 ALA A CA 1
ATOM 1612 C C . ALA A 1 206 ? 17.319 -79.685 24.192 1.00 35.72 206 ALA A C 1
ATOM 1614 O O . ALA A 1 206 ? 16.860 -80.024 23.106 1.00 35.72 206 ALA A O 1
ATOM 1615 N N . HIS A 1 207 ? 18.452 -78.978 24.369 1.00 35.53 207 HIS A N 1
ATOM 1616 C CA . HIS A 1 207 ? 19.532 -78.571 23.438 1.00 35.53 207 HIS A CA 1
ATOM 1617 C C . HIS A 1 207 ? 19.557 -77.065 23.104 1.00 35.53 207 HIS A C 1
ATOM 1619 O O . HIS A 1 207 ? 18.686 -76.551 22.416 1.00 35.53 207 HIS A O 1
ATOM 1625 N N . THR A 1 208 ? 20.386 -76.245 23.771 1.00 35.88 208 THR A N 1
ATOM 1626 C CA . THR A 1 208 ? 21.835 -75.978 23.557 1.00 35.88 208 THR A CA 1
ATOM 1627 C C . THR A 1 208 ? 22.182 -75.508 22.143 1.00 35.88 208 THR A C 1
ATOM 1629 O O . THR A 1 208 ? 22.170 -76.319 21.230 1.00 35.88 208 THR A O 1
ATOM 1632 N N . HIS A 1 209 ? 22.580 -74.239 21.980 1.00 35.94 209 HIS A N 1
ATOM 1633 C CA . HIS A 1 209 ? 23.944 -73.856 21.576 1.00 35.94 209 HIS A CA 1
ATOM 1634 C C . HIS A 1 209 ? 24.110 -72.329 21.472 1.00 35.94 209 HIS A C 1
ATOM 1636 O O . HIS A 1 209 ? 23.269 -71.614 20.935 1.00 35.94 209 HIS A O 1
ATOM 1642 N N . ALA A 1 210 ? 25.229 -71.856 22.018 1.00 36.31 210 ALA A N 1
ATOM 1643 C CA . ALA A 1 210 ? 25.779 -70.519 21.861 1.00 36.31 210 ALA A CA 1
ATOM 1644 C C . ALA A 1 210 ? 26.443 -70.353 20.483 1.00 36.31 210 ALA A C 1
ATOM 1646 O O . ALA A 1 210 ? 26.955 -71.334 19.956 1.00 36.31 210 ALA A O 1
ATOM 1647 N N . HIS A 1 211 ? 26.528 -69.120 19.969 1.00 35.44 211 HIS A N 1
ATOM 1648 C CA . HIS A 1 211 ? 27.771 -68.591 19.391 1.00 35.44 211 HIS A CA 1
ATOM 1649 C C . HIS A 1 211 ? 27.709 -67.070 19.172 1.00 35.44 211 HIS A C 1
ATOM 1651 O O . HIS A 1 211 ? 26.743 -66.523 18.647 1.00 35.44 211 HIS A O 1
ATOM 1657 N N . ALA A 1 212 ? 28.778 -66.412 19.618 1.00 36.53 212 ALA A N 1
ATOM 1658 C CA . ALA A 1 212 ? 29.142 -65.024 19.367 1.00 36.53 212 ALA A CA 1
ATOM 1659 C C . ALA A 1 212 ? 29.627 -64.810 17.920 1.00 36.53 212 ALA A C 1
ATOM 1661 O O . ALA A 1 212 ? 30.070 -65.777 17.312 1.00 36.53 212 ALA A O 1
ATOM 1662 N N . HIS A 1 213 ? 29.589 -63.562 17.425 1.00 34.62 213 HIS A N 1
ATOM 1663 C CA . HIS A 1 213 ? 30.608 -62.888 16.581 1.00 34.62 213 HIS A CA 1
ATOM 1664 C C . HIS A 1 213 ? 30.080 -61.496 16.147 1.00 34.62 213 HIS A C 1
ATOM 1666 O O . HIS A 1 213 ? 29.023 -61.391 15.540 1.00 34.62 213 HIS A O 1
ATOM 1672 N N . THR A 1 214 ? 30.588 -60.409 16.744 1.00 36.91 214 THR A N 1
ATOM 1673 C CA . THR A 1 214 ? 31.614 -59.450 16.250 1.00 36.91 214 THR A CA 1
ATOM 1674 C C . THR A 1 214 ? 31.151 -58.424 15.205 1.00 36.91 214 THR A C 1
ATOM 1676 O O . THR A 1 214 ? 30.746 -58.756 14.098 1.00 36.91 214 THR A O 1
ATOM 1679 N N . HIS A 1 215 ? 31.295 -57.156 15.605 1.00 36.59 215 HIS A N 1
ATOM 1680 C CA . HIS A 1 215 ? 31.140 -55.905 14.860 1.00 36.59 215 HIS A CA 1
ATOM 1681 C C . HIS A 1 215 ? 32.033 -55.781 13.616 1.00 36.59 215 HIS A C 1
ATOM 1683 O O . HIS A 1 215 ? 33.209 -56.116 13.699 1.00 36.59 215 HIS A O 1
ATOM 1689 N N . THR A 1 216 ? 31.537 -55.081 12.584 1.00 33.72 216 THR A N 1
ATOM 1690 C CA . THR A 1 216 ? 32.333 -54.152 11.752 1.00 33.72 216 THR A CA 1
ATOM 1691 C C . THR A 1 216 ? 31.457 -53.023 11.189 1.00 33.72 216 THR A C 1
ATOM 1693 O O . THR A 1 216 ? 30.458 -53.275 10.518 1.00 33.72 216 THR A O 1
ATOM 1696 N N . HIS A 1 217 ? 31.856 -51.781 11.478 1.00 38.44 217 HIS A N 1
ATOM 1697 C CA . HIS A 1 217 ? 31.367 -50.520 10.907 1.00 38.44 217 HIS A CA 1
ATOM 1698 C C . HIS A 1 217 ? 31.895 -50.328 9.475 1.00 38.44 217 HIS A C 1
ATOM 1700 O O . HIS A 1 217 ? 33.063 -50.610 9.229 1.00 38.44 217 HIS A O 1
ATOM 1706 N N . ASN A 1 218 ? 31.094 -49.742 8.579 1.00 35.03 218 ASN A N 1
ATOM 1707 C CA . ASN A 1 218 ? 31.581 -49.120 7.344 1.00 35.03 218 ASN A CA 1
ATOM 1708 C C . ASN A 1 218 ? 30.919 -47.746 7.166 1.00 35.03 218 ASN A C 1
ATOM 1710 O O . ASN A 1 218 ? 29.706 -47.649 6.993 1.00 35.03 218 ASN A O 1
ATOM 1714 N N . THR A 1 219 ? 31.737 -46.693 7.210 1.00 35.03 219 THR A N 1
ATOM 1715 C CA . THR A 1 219 ? 31.368 -45.300 6.929 1.00 35.03 219 THR A CA 1
ATOM 1716 C C . THR A 1 219 ? 31.977 -44.925 5.579 1.00 35.03 219 THR A C 1
ATOM 1718 O O . THR A 1 219 ? 33.197 -44.934 5.438 1.00 35.03 219 THR A O 1
ATOM 1721 N N . LEU A 1 220 ? 31.147 -44.602 4.585 1.00 34.56 220 LEU A N 1
ATOM 1722 C CA . LEU A 1 220 ? 31.584 -44.077 3.287 1.00 34.56 220 LEU A CA 1
ATOM 1723 C C . LEU A 1 220 ? 31.462 -42.550 3.295 1.00 34.56 220 LEU A C 1
ATOM 1725 O O . LEU A 1 220 ? 30.361 -42.006 3.345 1.00 34.56 220 LEU A O 1
ATOM 1729 N N . ASN A 1 221 ? 32.610 -41.875 3.249 1.00 31.34 221 ASN A N 1
ATOM 1730 C CA . ASN A 1 221 ? 32.750 -40.432 3.072 1.00 31.34 221 ASN A CA 1
ATOM 1731 C C . ASN A 1 221 ? 33.105 -40.163 1.599 1.00 31.34 221 ASN A C 1
ATOM 1733 O O . ASN A 1 221 ? 34.045 -40.768 1.088 1.00 31.34 221 ASN A O 1
ATOM 1737 N N . SER A 1 222 ? 32.367 -39.284 0.914 1.00 34.56 222 SER A N 1
ATOM 1738 C CA . SER A 1 222 ? 32.607 -38.948 -0.501 1.00 34.56 222 SER A CA 1
ATOM 1739 C C . SER A 1 222 ? 32.924 -37.459 -0.648 1.00 34.56 222 SER A C 1
ATOM 1741 O O . SER A 1 222 ? 32.094 -36.612 -0.330 1.00 34.56 222 SER A O 1
ATOM 1743 N N . HIS A 1 223 ? 34.126 -37.158 -1.142 1.00 37.06 223 HIS A N 1
ATOM 1744 C CA . HIS A 1 223 ? 34.577 -35.836 -1.586 1.00 37.06 223 HIS A CA 1
ATOM 1745 C C . HIS A 1 223 ? 34.349 -35.660 -3.100 1.00 37.06 223 HIS A C 1
ATOM 1747 O O . HIS A 1 223 ? 34.570 -36.605 -3.852 1.00 37.06 223 HIS A O 1
ATOM 1753 N N . ALA A 1 224 ? 34.023 -34.439 -3.545 1.00 32.91 224 ALA A N 1
ATOM 1754 C CA . ALA A 1 224 ? 34.334 -33.904 -4.885 1.00 32.91 224 ALA A CA 1
ATOM 1755 C C . ALA A 1 224 ? 34.222 -32.360 -4.838 1.00 32.91 224 ALA A C 1
ATOM 1757 O O . ALA A 1 224 ? 33.154 -31.832 -4.551 1.00 32.91 224 ALA A O 1
ATOM 1758 N N . THR A 1 225 ? 35.329 -31.619 -4.750 1.00 38.62 225 THR A N 1
ATOM 1759 C CA . THR A 1 225 ? 36.153 -31.012 -5.824 1.00 38.62 225 THR A CA 1
ATOM 1760 C C . THR A 1 225 ? 35.530 -29.782 -6.499 1.00 38.62 225 THR A C 1
ATOM 1762 O O . THR A 1 225 ? 34.660 -29.869 -7.360 1.00 38.62 225 THR A O 1
ATOM 1765 N N . THR A 1 226 ? 36.074 -28.630 -6.106 1.00 33.06 226 THR A N 1
ATOM 1766 C CA . THR A 1 226 ? 35.948 -27.283 -6.674 1.00 33.06 226 THR A CA 1
ATOM 1767 C C . THR A 1 226 ? 36.431 -27.216 -8.127 1.00 33.06 226 THR A C 1
ATOM 1769 O O . THR A 1 226 ? 37.533 -27.669 -8.422 1.00 33.06 226 THR A O 1
ATOM 1772 N N . MET A 1 227 ? 35.668 -26.564 -9.009 1.00 31.92 227 MET A N 1
ATOM 1773 C CA . MET A 1 227 ? 36.144 -26.063 -10.305 1.00 31.92 227 MET A CA 1
ATOM 1774 C C . MET A 1 227 ? 35.838 -24.567 -10.402 1.00 31.92 227 MET A C 1
ATOM 1776 O O . MET A 1 227 ? 34.682 -24.151 -10.430 1.00 31.92 227 MET A O 1
ATOM 1780 N N . THR A 1 228 ? 36.895 -23.759 -10.419 1.00 37.41 228 THR A N 1
ATOM 1781 C CA . THR A 1 228 ? 36.865 -22.323 -10.701 1.00 37.41 228 THR A CA 1
ATOM 1782 C C . THR A 1 228 ? 37.080 -22.105 -12.194 1.00 37.41 228 THR A C 1
ATOM 1784 O O . THR A 1 228 ? 38.132 -22.474 -12.714 1.00 37.41 228 THR A O 1
ATOM 1787 N N . LEU A 1 229 ? 36.139 -21.451 -12.874 1.00 33.94 229 LEU A N 1
ATOM 1788 C CA . LEU A 1 229 ? 36.391 -20.855 -14.183 1.00 33.94 229 LEU A CA 1
ATOM 1789 C C . LEU A 1 229 ? 35.823 -19.435 -14.191 1.00 33.94 229 LEU A C 1
ATOM 1791 O O . LEU A 1 229 ? 34.617 -19.231 -14.060 1.00 33.94 229 LEU A O 1
ATOM 1795 N N . GLY A 1 230 ? 36.726 -18.461 -14.273 1.00 32.81 230 GLY A N 1
ATOM 1796 C CA . GLY A 1 230 ? 36.391 -17.052 -14.410 1.00 32.81 230 GLY A CA 1
ATOM 1797 C C . GLY A 1 230 ? 35.923 -16.719 -15.823 1.00 32.81 230 GLY A C 1
ATOM 1798 O O . GLY A 1 230 ? 36.387 -17.300 -16.803 1.00 32.81 230 GLY A O 1
ATOM 1799 N N . SER A 1 231 ? 35.027 -15.740 -15.922 1.00 30.73 231 SER A N 1
ATOM 1800 C CA . SER A 1 231 ? 34.931 -14.882 -17.099 1.00 30.73 231 SER A CA 1
ATOM 1801 C C . SER A 1 231 ? 34.266 -13.564 -16.716 1.00 30.73 231 SER A C 1
ATOM 1803 O O . SER A 1 231 ? 33.135 -13.525 -16.228 1.00 30.73 231 SER A O 1
ATOM 1805 N N . ASP A 1 232 ? 35.024 -12.492 -16.913 1.00 36.16 232 ASP A N 1
ATOM 1806 C CA . ASP A 1 232 ? 34.648 -11.099 -16.749 1.00 36.16 232 ASP A CA 1
ATOM 1807 C C . ASP A 1 232 ? 33.499 -10.689 -17.675 1.00 36.16 232 ASP A C 1
ATOM 1809 O O . ASP A 1 232 ? 33.563 -10.920 -18.883 1.00 36.16 232 ASP A O 1
ATOM 1813 N N . ARG A 1 233 ? 32.488 -10.003 -17.116 1.00 36.41 233 ARG A N 1
ATOM 1814 C CA . ARG A 1 233 ? 31.714 -8.915 -17.760 1.00 36.41 233 ARG A CA 1
ATOM 1815 C C . ARG A 1 233 ? 30.657 -8.350 -16.802 1.00 36.41 233 ARG A C 1
ATOM 1817 O O . ARG A 1 233 ? 29.459 -8.592 -16.931 1.00 36.41 233 ARG A O 1
ATOM 1824 N N . ASN A 1 234 ? 31.105 -7.532 -15.851 1.00 32.09 234 ASN A N 1
ATOM 1825 C CA . ASN A 1 234 ? 30.221 -6.660 -15.076 1.00 32.09 234 ASN A CA 1
ATOM 1826 C C . ASN A 1 234 ? 29.939 -5.373 -15.864 1.00 32.09 234 ASN A C 1
ATOM 1828 O O . ASN A 1 234 ? 30.737 -4.441 -15.863 1.00 32.09 234 ASN A O 1
ATOM 1832 N N . ALA A 1 235 ? 28.780 -5.309 -16.520 1.00 33.19 235 ALA A N 1
ATOM 1833 C CA . ALA A 1 235 ? 28.188 -4.041 -16.937 1.00 33.19 235 ALA A CA 1
ATOM 1834 C C . ALA A 1 235 ? 27.403 -3.458 -15.751 1.00 33.19 235 ALA A C 1
ATOM 1836 O O . ALA A 1 235 ? 26.226 -3.768 -15.548 1.00 33.19 235 ALA A O 1
ATOM 1837 N N . THR A 1 236 ? 28.078 -2.648 -14.938 1.00 29.83 236 THR A N 1
ATOM 1838 C CA . THR A 1 236 ? 27.463 -1.856 -13.869 1.00 29.83 236 THR A CA 1
ATOM 1839 C C . THR A 1 236 ? 26.645 -0.730 -14.500 1.00 29.83 236 THR A C 1
ATOM 1841 O O . THR A 1 236 ? 27.203 0.231 -15.020 1.00 29.83 236 THR A O 1
ATOM 1844 N N . LEU A 1 237 ? 25.315 -0.830 -14.460 1.00 32.75 237 LEU A N 1
ATOM 1845 C CA . LEU A 1 237 ? 24.434 0.306 -14.739 1.00 32.75 237 LEU A CA 1
ATOM 1846 C C . LEU A 1 237 ? 24.316 1.143 -13.460 1.00 32.75 237 LEU A C 1
ATOM 1848 O O . LEU A 1 237 ? 23.465 0.883 -12.608 1.00 32.75 237 LEU A O 1
ATOM 1852 N N . THR A 1 238 ? 25.196 2.130 -13.306 1.00 31.39 238 THR A N 1
ATOM 1853 C CA . THR A 1 238 ? 25.060 3.186 -12.299 1.00 31.39 238 THR A CA 1
ATOM 1854 C C . THR A 1 238 ? 23.917 4.116 -12.707 1.00 31.39 238 THR A C 1
ATOM 1856 O O . THR A 1 238 ? 23.986 4.823 -13.708 1.00 31.39 238 THR A O 1
ATOM 1859 N N . LEU A 1 239 ? 22.827 4.106 -11.938 1.00 35.22 239 LEU A N 1
ATOM 1860 C CA . LEU A 1 239 ? 21.756 5.090 -12.069 1.00 35.22 239 LEU A CA 1
ATOM 1861 C C . LEU A 1 239 ? 22.070 6.259 -11.124 1.00 35.22 239 LEU A C 1
ATOM 1863 O O . LEU A 1 239 ? 21.789 6.189 -9.927 1.00 35.22 239 LEU A O 1
ATOM 1867 N N . SER A 1 240 ? 22.696 7.312 -11.647 1.00 27.97 240 SER A N 1
ATOM 1868 C CA . SER A 1 240 ? 22.975 8.540 -10.898 1.00 27.97 240 SER A CA 1
ATOM 1869 C C . SER A 1 240 ? 21.663 9.230 -10.521 1.00 27.97 240 SER A C 1
ATOM 1871 O O . SER A 1 240 ? 20.902 9.649 -11.391 1.00 27.97 240 SER A O 1
ATOM 1873 N N . SER A 1 241 ? 21.401 9.340 -9.220 1.00 32.31 241 SER A N 1
ATOM 1874 C CA . SER A 1 241 ? 20.299 10.127 -8.661 1.00 32.31 241 SER A CA 1
ATOM 1875 C C . SER A 1 241 ? 20.868 11.482 -8.246 1.00 32.31 241 SER A C 1
ATOM 1877 O O . SER A 1 241 ? 21.705 11.539 -7.350 1.00 32.31 241 SER A O 1
ATOM 1879 N N . HIS A 1 242 ? 20.470 12.565 -8.909 1.00 29.61 242 HIS A N 1
ATOM 1880 C CA . HIS A 1 242 ? 20.756 13.919 -8.440 1.00 29.61 242 HIS A CA 1
ATOM 1881 C C . HIS A 1 242 ? 19.708 14.292 -7.387 1.00 29.61 242 HIS A C 1
ATOM 1883 O O . HIS A 1 242 ? 18.550 14.544 -7.702 1.00 29.61 242 HIS A O 1
ATOM 1889 N N . THR A 1 243 ? 20.115 14.295 -6.122 1.00 31.06 243 THR A N 1
ATOM 1890 C CA . THR A 1 243 ? 19.369 14.914 -5.026 1.00 31.06 243 THR A CA 1
ATOM 1891 C C . THR A 1 243 ? 20.002 16.271 -4.750 1.00 31.06 243 THR A C 1
ATOM 1893 O O . THR A 1 243 ? 21.089 16.345 -4.181 1.00 31.06 243 THR A O 1
ATOM 1896 N N . SER A 1 244 ? 19.358 17.356 -5.167 1.00 30.12 244 SER A N 1
ATOM 1897 C CA . SER A 1 244 ? 19.729 18.705 -4.743 1.00 30.12 244 SER A CA 1
ATOM 1898 C C . SER A 1 244 ? 19.119 18.981 -3.368 1.00 30.12 244 SER A C 1
ATOM 1900 O O . SER A 1 244 ? 17.955 19.355 -3.253 1.00 30.12 244 SER A O 1
ATOM 1902 N N . THR A 1 245 ? 19.910 18.758 -2.322 1.00 29.52 245 THR A N 1
ATOM 1903 C CA . THR A 1 245 ? 19.689 19.279 -0.968 1.00 29.52 245 THR A CA 1
ATOM 1904 C C . THR A 1 245 ? 20.041 20.763 -0.928 1.00 29.52 245 THR A C 1
ATOM 1906 O O . THR A 1 245 ? 21.199 21.119 -1.134 1.00 29.52 245 THR A O 1
ATOM 1909 N N . PHE A 1 246 ? 19.071 21.618 -0.603 1.00 25.38 246 PHE A N 1
ATOM 1910 C CA . PHE A 1 246 ? 19.327 22.980 -0.139 1.00 25.38 246 PHE A CA 1
ATOM 1911 C C . PHE A 1 246 ? 18.715 23.125 1.257 1.00 25.38 246 PHE A C 1
ATOM 1913 O O . PHE A 1 246 ? 17.505 23.262 1.404 1.00 25.38 246 PHE A O 1
ATOM 1920 N N . ASN A 1 247 ? 19.566 23.028 2.277 1.00 28.19 247 ASN A N 1
ATOM 1921 C CA . ASN A 1 247 ? 19.266 23.431 3.647 1.00 28.19 247 ASN A CA 1
ATOM 1922 C C . ASN A 1 247 ? 19.985 24.759 3.885 1.00 28.19 247 ASN A C 1
ATOM 1924 O O . ASN A 1 247 ? 21.211 24.810 3.791 1.00 28.19 247 ASN A O 1
ATOM 1928 N N . GLN A 1 248 ? 19.243 25.805 4.242 1.00 30.52 248 GLN A N 1
ATOM 1929 C CA . GLN A 1 248 ? 19.807 26.968 4.915 1.00 30.52 248 GLN A CA 1
ATOM 1930 C C . GLN A 1 248 ? 18.979 27.256 6.168 1.00 30.52 248 GLN A C 1
ATOM 1932 O O . GLN A 1 248 ? 17.752 27.200 6.163 1.00 30.52 248 GLN A O 1
ATOM 1937 N N . HIS A 1 249 ? 19.703 27.455 7.260 1.00 30.00 249 HIS A N 1
ATOM 1938 C CA . HIS A 1 249 ? 19.245 27.457 8.639 1.00 30.00 249 HIS A CA 1
ATOM 1939 C C . HIS A 1 249 ? 19.063 28.910 9.124 1.00 30.00 249 HIS A C 1
ATOM 1941 O O . HIS A 1 249 ? 19.958 29.719 8.914 1.00 30.00 249 HIS A O 1
ATOM 1947 N N . VAL A 1 250 ? 17.932 29.164 9.799 1.00 33.19 250 VAL A N 1
ATOM 1948 C CA . VAL A 1 250 ? 17.691 30.086 10.938 1.00 33.19 250 VAL A CA 1
ATOM 1949 C C . VAL A 1 250 ? 17.987 31.591 10.792 1.00 33.19 250 VAL A C 1
ATOM 1951 O O . VAL A 1 250 ? 19.136 31.997 10.748 1.00 33.19 250 VAL A O 1
ATOM 1954 N N . GLU A 1 251 ? 16.940 32.420 10.940 1.00 26.12 251 GLU A N 1
ATOM 1955 C CA . GLU A 1 251 ? 16.825 33.386 12.055 1.00 26.12 251 G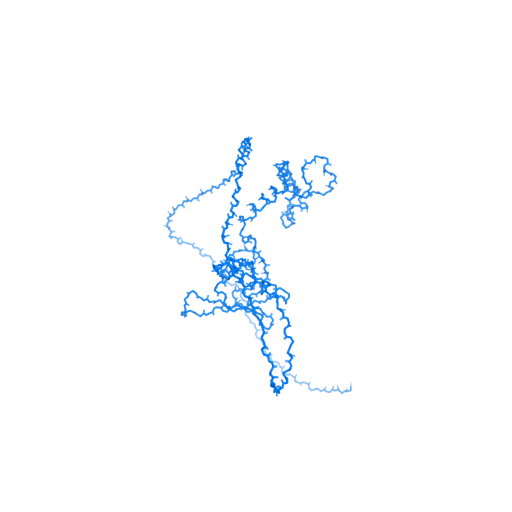LU A CA 1
ATOM 1956 C C . GLU A 1 251 ? 15.409 33.981 12.185 1.00 26.12 251 GLU A C 1
ATOM 1958 O O . GLU A 1 251 ? 14.700 34.222 11.210 1.00 26.12 251 GLU A O 1
ATOM 1963 N N . ALA A 1 252 ? 14.995 34.193 13.434 1.00 32.81 252 ALA A N 1
ATOM 1964 C CA . ALA A 1 252 ? 13.700 34.715 13.838 1.00 32.81 252 ALA A CA 1
ATOM 1965 C C . ALA A 1 252 ? 13.613 36.241 13.683 1.00 32.81 252 ALA A C 1
ATOM 1967 O O . ALA A 1 252 ? 14.465 36.948 14.214 1.00 32.81 252 ALA A O 1
ATOM 1968 N N . ARG A 1 253 ? 12.521 36.757 13.097 1.00 29.80 253 ARG A N 1
ATOM 1969 C CA . ARG A 1 253 ? 11.974 38.087 13.427 1.00 29.80 253 ARG A CA 1
ATOM 1970 C C . ARG A 1 253 ? 10.448 38.099 13.342 1.00 29.80 253 ARG A C 1
ATOM 1972 O O . ARG A 1 253 ? 9.858 37.941 12.280 1.00 29.80 253 ARG A O 1
ATOM 1979 N N . VAL A 1 254 ? 9.843 38.321 14.503 1.00 32.41 254 VAL A N 1
ATOM 1980 C CA . VAL A 1 254 ? 8.457 38.744 14.705 1.00 32.41 254 VAL A CA 1
ATOM 1981 C C . VAL A 1 254 ? 8.341 40.199 14.262 1.00 32.41 254 VAL A C 1
ATOM 1983 O O . VAL A 1 254 ? 9.002 41.033 14.868 1.00 32.41 254 VAL A O 1
ATOM 1986 N N . LEU A 1 255 ? 7.499 40.520 13.276 1.00 31.44 255 LEU A N 1
ATOM 1987 C CA . LEU A 1 255 ? 6.965 41.873 13.081 1.00 31.44 255 LEU A CA 1
ATOM 1988 C C . LEU A 1 255 ? 5.551 41.820 12.472 1.00 31.44 255 LEU A C 1
ATOM 1990 O O . LEU A 1 255 ? 5.311 41.245 11.416 1.00 31.44 255 LEU A O 1
ATOM 1994 N N . SER A 1 256 ? 4.641 42.433 13.224 1.00 32.44 256 SER A N 1
ATOM 1995 C CA . SER A 1 256 ? 3.245 42.792 12.958 1.00 32.44 256 SER A CA 1
ATOM 1996 C C . SER A 1 256 ? 3.023 43.515 11.624 1.00 32.44 256 SER A C 1
ATOM 1998 O O . SER A 1 256 ? 3.735 44.482 11.373 1.00 32.44 256 SER A O 1
ATOM 2000 N N . HIS A 1 257 ? 1.992 43.133 10.849 1.00 30.91 257 HIS A N 1
ATOM 2001 C CA . HIS A 1 257 ? 1.001 44.071 10.282 1.00 30.91 257 HIS A CA 1
ATOM 2002 C C . HIS A 1 257 ? -0.109 43.375 9.463 1.00 30.91 257 HIS A C 1
ATOM 2004 O O . HIS A 1 257 ? 0.189 42.601 8.561 1.00 30.91 257 HIS A O 1
ATOM 2010 N N . GLY A 1 258 ? -1.371 43.766 9.696 1.00 30.27 258 GLY A N 1
ATOM 2011 C CA . GLY A 1 258 ? -2.356 43.931 8.613 1.00 30.27 258 GLY A CA 1
ATOM 2012 C C . GLY A 1 258 ? -3.466 42.887 8.446 1.00 30.27 258 GLY A C 1
ATOM 2013 O O . GLY A 1 258 ? -3.474 42.145 7.470 1.00 30.27 258 GLY A O 1
ATOM 2014 N N . GLN A 1 259 ? -4.465 42.916 9.333 1.00 39.88 259 GLN A N 1
ATOM 2015 C CA . GLN A 1 259 ? -5.843 42.484 9.040 1.00 39.88 259 GLN A CA 1
ATOM 2016 C C . GLN A 1 259 ? -6.450 43.370 7.928 1.00 39.88 259 GLN A C 1
ATOM 2018 O O . GLN A 1 259 ? -6.116 44.556 7.852 1.00 39.88 259 GLN A O 1
ATOM 2023 N N . PRO A 1 260 ? -7.412 42.854 7.142 1.00 42.09 260 PRO A N 1
ATOM 2024 C CA . PRO A 1 260 ? -8.631 43.643 6.990 1.00 42.09 260 PRO A CA 1
ATOM 2025 C C . PRO A 1 260 ? -9.921 42.848 7.239 1.00 42.09 260 PRO A C 1
ATOM 2027 O O . PRO A 1 260 ? -10.121 41.737 6.753 1.00 42.09 260 PRO A O 1
ATOM 2030 N N . ASP A 1 261 ? -10.781 43.499 8.023 1.00 38.16 261 ASP A N 1
ATOM 2031 C CA . ASP A 1 261 ? -12.201 43.251 8.257 1.00 38.16 261 ASP A CA 1
ATOM 2032 C C . ASP A 1 261 ? -13.009 43.034 6.978 1.00 38.16 261 ASP A C 1
ATOM 2034 O O . ASP A 1 261 ? -13.008 43.914 6.121 1.00 38.16 261 ASP A O 1
ATOM 2038 N N . ILE A 1 262 ? -13.839 41.982 6.948 1.00 38.56 262 ILE A N 1
ATOM 2039 C CA . ILE A 1 262 ? -15.182 42.038 6.345 1.00 38.56 262 ILE A CA 1
ATOM 2040 C C . ILE A 1 262 ? -16.149 41.213 7.213 1.00 38.56 262 ILE A C 1
ATOM 2042 O O . ILE A 1 262 ? -16.318 40.008 7.040 1.00 38.56 262 ILE A O 1
ATOM 2046 N N . LEU A 1 263 ? -16.820 41.899 8.139 1.00 33.94 263 LEU A N 1
ATOM 2047 C CA . LEU A 1 263 ? -18.131 41.527 8.672 1.00 33.94 263 LEU A CA 1
ATOM 2048 C C . LEU A 1 263 ? -19.132 42.590 8.209 1.00 33.94 263 LEU A C 1
ATOM 2050 O O . LEU A 1 263 ? -18.905 43.774 8.454 1.00 33.94 263 LEU A O 1
ATOM 2054 N N . LYS A 1 264 ? -20.213 42.133 7.559 1.00 35.91 264 LYS A N 1
ATOM 2055 C CA . LYS A 1 264 ? -21.540 42.749 7.298 1.00 35.91 264 LYS A CA 1
ATOM 2056 C C . LYS A 1 264 ? -22.006 42.209 5.937 1.00 35.91 264 LYS A C 1
ATOM 2058 O O . LYS A 1 264 ? -21.388 42.473 4.918 1.00 35.91 264 LYS A O 1
ATOM 2063 N N . SER A 1 265 ? -23.079 41.433 5.824 1.00 35.34 265 SER A N 1
ATOM 2064 C CA . SER A 1 265 ? -24.431 41.885 6.150 1.00 35.34 265 SER A CA 1
ATOM 2065 C C . SER A 1 265 ? -25.387 40.692 6.284 1.00 35.34 265 SER A C 1
ATOM 2067 O O . SER A 1 265 ? -25.547 39.917 5.345 1.00 35.34 265 SER A O 1
ATOM 2069 N N . THR A 1 266 ? -26.057 40.580 7.426 1.00 38.34 266 THR A N 1
ATOM 2070 C CA . THR A 1 266 ? -27.399 39.995 7.554 1.00 38.34 266 THR A CA 1
ATOM 2071 C C . THR A 1 266 ? -28.434 41.110 7.372 1.00 38.34 266 THR A C 1
ATOM 2073 O O . THR A 1 266 ? -28.175 42.241 7.790 1.00 38.34 266 THR A O 1
ATOM 2076 N N . PRO A 1 267 ? -29.619 40.828 6.811 1.00 45.16 267 PRO A N 1
ATOM 2077 C CA . PRO A 1 267 ? -30.800 41.649 7.040 1.00 45.16 267 PRO A CA 1
ATOM 2078 C C . PRO A 1 267 ? -31.787 40.913 7.956 1.00 45.16 267 PRO A C 1
ATOM 2080 O O . PRO A 1 267 ? -32.261 39.826 7.626 1.00 45.16 267 PRO A O 1
ATOM 2083 N N . ASP A 1 268 ? -32.100 41.535 9.091 1.00 36.47 268 ASP A N 1
ATOM 2084 C CA . ASP A 1 268 ? -33.134 41.108 10.033 1.00 36.47 268 ASP A CA 1
ATOM 2085 C C . ASP A 1 268 ? -34.500 41.757 9.724 1.00 36.47 268 ASP A C 1
ATOM 2087 O O . ASP A 1 268 ? -34.598 42.943 9.420 1.00 36.47 268 ASP A O 1
ATOM 2091 N N . HIS A 1 269 ? -35.529 40.916 9.838 1.00 50.09 269 HIS A N 1
ATOM 2092 C CA . HIS A 1 269 ? -36.945 41.109 10.178 1.00 50.09 269 HIS A CA 1
ATOM 2093 C C . HIS A 1 269 ? -37.740 42.400 9.873 1.00 50.09 269 HIS A C 1
ATOM 2095 O O . HIS A 1 269 ? -37.485 43.475 10.404 1.00 50.09 269 HIS A O 1
ATOM 2101 N N . HIS A 1 270 ? -38.941 42.184 9.305 1.00 41.78 270 HIS A N 1
ATOM 2102 C CA . HIS A 1 270 ? -40.163 42.833 9.798 1.00 41.78 270 HIS A CA 1
ATOM 2103 C C . HIS A 1 270 ? -41.306 41.823 10.028 1.00 41.78 270 HIS A C 1
ATOM 2105 O O . HIS A 1 270 ? -41.646 41.003 9.181 1.00 41.78 270 HIS A O 1
ATOM 2111 N N . ARG A 1 271 ? -41.870 41.906 11.235 1.00 37.78 271 ARG A N 1
ATOM 2112 C CA . ARG A 1 271 ? -43.004 41.178 11.827 1.00 37.78 271 ARG A CA 1
ATOM 2113 C C . ARG A 1 271 ? -44.344 41.756 11.353 1.00 37.78 271 ARG A C 1
ATOM 2115 O O . ARG A 1 271 ? -44.442 42.977 11.266 1.00 37.78 271 ARG A O 1
ATOM 2122 N N . SER A 1 272 ? -45.386 40.929 11.198 1.00 35.62 272 SER A N 1
ATOM 2123 C CA . SER A 1 272 ? -46.785 41.278 11.536 1.00 35.62 272 SER A CA 1
ATOM 2124 C C . SER A 1 272 ? -47.699 40.048 11.651 1.00 35.62 272 SER A C 1
ATOM 2126 O O . SER A 1 272 ? -47.461 38.998 11.070 1.00 35.62 272 SER A O 1
ATOM 2128 N N . GLU A 1 273 ? -48.706 40.211 12.498 1.00 35.19 273 GLU A N 1
ATOM 2129 C CA . GLU A 1 273 ? -49.541 39.259 13.233 1.00 35.19 273 GLU A CA 1
ATOM 2130 C C . GLU A 1 273 ? -50.690 38.540 12.468 1.00 35.19 273 GLU A C 1
ATOM 2132 O O . GLU A 1 273 ? -51.366 39.134 11.640 1.00 35.19 273 GLU A O 1
ATOM 2137 N N . LYS A 1 274 ? -51.014 37.312 12.935 1.00 38.28 274 LYS A N 1
ATOM 2138 C CA . LYS A 1 274 ? -52.359 36.837 13.377 1.00 38.28 274 LYS A CA 1
ATOM 2139 C C . LYS A 1 274 ? -53.483 36.668 12.333 1.00 38.28 274 LYS A C 1
ATOM 2141 O O . LYS A 1 274 ? -54.140 37.632 11.965 1.00 38.28 274 LYS A O 1
ATOM 2146 N N . LYS A 1 275 ? -53.921 35.416 12.116 1.00 40.41 275 LYS A N 1
ATOM 2147 C CA . LYS A 1 275 ? -55.262 34.948 12.547 1.00 40.41 275 LYS A CA 1
ATOM 2148 C C . LYS A 1 275 ? -55.496 33.446 12.327 1.00 40.41 275 LYS A C 1
ATOM 2150 O O . LYS A 1 275 ? -55.167 32.856 11.312 1.00 40.41 275 LYS A O 1
ATOM 2155 N N . ARG A 1 276 ? -56.131 32.900 13.356 1.00 40.59 276 ARG A N 1
ATOM 2156 C CA . ARG A 1 276 ? -56.776 31.604 13.560 1.00 40.59 276 ARG A CA 1
ATOM 2157 C C . ARG A 1 276 ? -57.928 31.392 12.560 1.00 40.59 276 ARG A C 1
ATOM 2159 O O . ARG A 1 276 ? -58.803 32.249 12.507 1.00 40.59 276 ARG A O 1
ATOM 2166 N N . SER A 1 277 ? -58.018 30.233 11.907 1.00 39.59 277 SER A N 1
ATOM 2167 C CA . SER A 1 277 ? -59.314 29.571 11.683 1.00 39.59 277 SER A CA 1
ATOM 2168 C C . SER A 1 277 ? -59.137 28.068 11.490 1.00 39.59 277 SER A C 1
ATOM 2170 O O . SER A 1 277 ? -58.495 27.597 10.557 1.00 39.59 277 SER A O 1
ATOM 2172 N N . HIS A 1 278 ? -59.728 27.349 12.428 1.00 41.88 278 HIS A N 1
ATOM 2173 C CA . HIS A 1 278 ? -60.033 25.936 12.385 1.00 41.88 278 HIS A CA 1
ATOM 2174 C C . HIS A 1 278 ? -61.302 25.774 11.537 1.00 41.88 278 HIS A C 1
ATOM 2176 O O . HIS A 1 278 ? -62.287 26.459 11.811 1.00 41.88 278 HIS A O 1
ATOM 2182 N N . THR A 1 279 ? -61.290 24.885 10.548 1.00 49.28 279 THR A N 1
ATOM 2183 C CA . THR A 1 279 ? -62.506 24.351 9.922 1.00 49.28 279 THR A CA 1
ATOM 2184 C C . THR A 1 279 ? -62.412 22.833 9.877 1.00 49.28 279 THR A C 1
ATOM 2186 O O . THR A 1 279 ? -61.644 22.237 9.129 1.00 49.28 279 THR A O 1
ATOM 2189 N N . GLN A 1 280 ? -63.180 22.253 10.791 1.00 43.16 280 GLN A N 1
ATOM 2190 C CA . GLN A 1 280 ? -63.923 21.005 10.685 1.00 43.16 280 GLN A CA 1
ATOM 2191 C C . GLN A 1 280 ? -64.487 20.763 9.265 1.00 43.16 280 GLN A C 1
ATOM 2193 O O . GLN A 1 280 ? -65.111 21.660 8.706 1.00 43.16 280 GLN A O 1
ATOM 2198 N N . ASP A 1 281 ? -64.309 19.553 8.727 1.00 39.25 281 ASP A N 1
ATOM 2199 C CA . ASP A 1 281 ? -65.366 18.524 8.611 1.00 39.25 281 ASP A CA 1
ATOM 2200 C C . ASP A 1 281 ? -65.427 17.743 7.275 1.00 39.25 281 ASP A C 1
ATOM 2202 O O . ASP A 1 281 ? -65.336 18.311 6.191 1.00 39.25 281 ASP A O 1
ATOM 2206 N N . SER A 1 282 ? -65.712 16.445 7.448 1.00 41.75 282 SER A N 1
ATOM 2207 C CA . SER A 1 282 ? -66.529 15.531 6.629 1.00 41.75 282 SER A CA 1
ATOM 2208 C C . SER A 1 282 ? -66.083 14.907 5.290 1.00 41.75 282 SER A C 1
ATOM 2210 O O . SER A 1 282 ? -65.681 15.570 4.340 1.00 41.75 282 SER A O 1
ATOM 2212 N N . GLY A 1 283 ? -66.363 13.590 5.223 1.00 41.81 283 GLY A N 1
ATOM 2213 C CA . GLY A 1 283 ? -66.546 12.733 4.034 1.00 41.81 283 GLY A CA 1
ATOM 2214 C C . GLY A 1 283 ? -65.528 11.588 3.981 1.00 41.81 283 GLY A C 1
ATOM 2215 O O . GLY A 1 283 ? -64.400 11.825 3.576 1.00 41.81 283 GLY A O 1
ATOM 2216 N N . VAL A 1 284 ? -65.729 10.385 4.541 1.00 51.38 284 VAL A N 1
ATOM 2217 C CA . VAL A 1 284 ? -66.749 9.326 4.326 1.00 51.38 284 VAL A CA 1
ATOM 2218 C C . VAL A 1 284 ? -66.801 8.786 2.889 1.00 51.38 284 VAL A C 1
ATOM 2220 O O . VAL A 1 284 ? -67.057 9.548 1.960 1.00 51.38 284 VAL A O 1
ATOM 2223 N N . ALA A 1 285 ? -66.700 7.447 2.829 1.00 46.22 285 ALA A N 1
ATOM 2224 C CA . ALA A 1 285 ? -66.797 6.489 1.717 1.00 46.22 285 ALA A CA 1
ATOM 2225 C C . ALA A 1 285 ? -65.489 6.179 0.973 1.00 46.22 285 ALA A C 1
ATOM 2227 O O . ALA A 1 285 ? -65.015 7.017 0.180 1.00 46.22 285 ALA A O 1
#

Secondary structure (DSSP, 8-state):
-HHHHH-S--GGGGGS-S-HHHHHS-HHHHTT--HHHHHHHHHHHHHHHHTTTT--HHHHHHHHHHHHTTSTTTTPEEEEEEEEETTEEEEEEEEETTEEEEEETTT--EEEEEETTTEEEEEEETTEEEEEE--SSTTSPPEEEEEE--HHHHHHHHHHHHHHHHHHHHHHS-----S----------------------------------------------------------------------------------------------------------

InterPro domains:
  IPR000299 FERM domain [PS50057] (1-172)
  IPR011993 PH-like domain superfamily [G3DSA:2.30.29.30] (75-181)
  IPR014352 FERM/acyl-CoA-binding protein superfamily [G3DSA:1.20.80.10] (13-74)
  IPR019748 FERM central domain [PF00373] (2-79)
  IPR019748 FERM central domain [cd14473] (1-71)
  IPR035963 FERM superfamily, second domain [SSF47031] (1-74)

Nearest PDB structures (foldseek):
  5mv9-assembly1_A  TM=7.790E-01  e=3.296E-08  Homo sapiens
  1mk9-assembly2_B  TM=6.007E-01  e=9.193E-07  Gallus gallus
  5u1m-assembly1_A  TM=8.667E-01  e=1.823E-04  Homo sapiens
  4dbb-assembly1_A  TM=7.099E-01  e=3.505E-04  Rattus norvegicus
  3sv1-assembly2_B  TM=5.795E-01  e=7.152E-04  Rattus norvegicus

Solvent-accessible surface area (backbone atoms only — not comparable to full-atom values): 19512 Å² total; per-residue (Å²): 105,65,50,73,77,69,42,63,74,50,91,77,60,63,76,56,89,62,63,63,48,76,77,78,39,62,63,84,77,52,75,80,51,53,75,65,58,48,49,52,50,38,50,54,52,49,54,57,39,54,73,48,51,90,58,50,65,69,54,51,52,51,53,50,52,62,59,48,64,74,41,86,69,54,90,36,50,77,42,78,33,33,41,79,47,100,91,40,57,65,28,31,37,38,39,42,89,69,23,46,32,37,19,42,65,84,81,59,47,80,76,47,77,43,45,56,85,35,46,71,53,71,43,81,49,95,76,28,34,38,37,32,30,53,47,98,47,92,89,49,73,67,45,78,44,43,35,39,48,58,72,70,57,44,51,51,54,46,50,53,54,49,51,40,50,54,49,50,54,59,72,71,47,92,63,78,84,76,88,75,84,80,77,75,82,76,84,78,76,89,76,86,85,85,86,89,82,84,88,84,89,82,89,88,87,87,84,90,85,88,85,88,86,85,90,84,90,86,86,90,84,86,87,84,85,89,82,89,80,89,80,93,81,86,82,80,83,79,78,85,77,88,78,88,82,83,87,85,82,89,84,91,80,92,80,90,85,83,87,82,90,89,88,86,84,86,89,83,86,86,89,87,81,89,85,91,80,88,77,88,82,90,81,87,135

Sequence (285 aa):
MAQLDMGDYASTNSQHNQPLAHRFYPYRYRAGLSNEELRDVEEKLRSKWIALKGRSTADCVRIYLNCTRKWPFFGATLFQARIKQPDLSMVWLAVSEEGVTVLELASMAVIGRYALNSIGLFGGLQDDLMMLIDADDAASPVHKMLISLNKPKMAELTHLIADYKNALQRSGGGGTPQMNSLTRHGSHRSIRKPIPHSSPNTLPHAHTHAHAHTHTHNTLNSHATTMTLGSDRNATLTLSSHTSTFNQHVEARVLSHGQPDILKSTPDHHRSEKKRSHTQDSGVA